Protein AF-0000000077532418 (afdb_homodimer)

InterPro domains:
  IPR006771 Secreted thaumatin-like protein cetA-like [PF04681] (10-153)

Nearest PDB structures (foldseek):
  5fid-assembly1_B  TM=9.705E-01  e=1.467E-22  Pyricularia oryzae
  7u8t-assembly1_A  TM=4.545E-01  e=4.467E-02  Thermochaetoides thermophila
  7u8t-assembly1_B  TM=4.569E-01  e=2.112E-01  Thermochaetoides thermophila
  7cw3-assembly1_B  TM=6.766E-01  e=1.180E+00  Chikungunya virus
  7lih-assembly1_D  TM=6.348E-01  e=3.999E+00  Mayaro virus

Sequence (308 aa):
MKFAIFTTLTALLGSAAAANQAIVINDCSTDIYVQSYPYNGGAPGPLTTVKPGKRFSENLRSTGSTVKIAKTRTLTSPLFFGYSSTSKPDYVYYEFSTEWGNPFAKERNILSPGAGCEKFDCAPNAASCYSTPSMKKVYGCPSPVNVYARVCAKMKFAIFTTLTALLGSAAAANQAIVINDCSTDIYVQSYPYNGGAPGPLTTVKPGKRFSENLRSTGSTVKIAKTRTLTSPLFFGYSSTSKPDYVYYEFSTEWGNPFAKERNILSPGAGCEKFDCAPNAASCYSTPSMKKVYGCPSPVNVYARVCAK

pLDDT: mean 90.76, std 19.51, range [30.81, 99.0]

Solvent-accessible surface area (backbone atoms only — not comparable to full-atom values): 16038 Å² total; per-residue (Å²): 131,87,77,74,74,73,73,72,74,71,69,71,67,67,73,71,74,68,72,31,25,42,33,40,37,29,51,36,93,52,59,32,25,39,35,36,37,33,54,76,68,52,79,56,50,69,82,38,81,28,44,54,76,35,63,47,75,42,72,60,51,84,47,12,30,40,34,36,39,17,75,40,92,80,50,63,46,19,23,34,40,36,38,36,55,42,77,45,59,48,30,37,33,41,32,48,33,44,72,58,24,48,84,56,44,78,29,28,34,33,41,34,58,52,90,44,39,64,63,43,75,27,50,54,65,41,69,83,65,37,16,39,90,69,38,36,48,30,36,31,39,62,57,76,40,41,38,39,36,31,41,40,45,128,132,85,77,75,75,74,74,73,73,73,69,71,68,68,72,71,73,69,73,30,24,42,33,39,35,30,50,36,94,52,59,33,25,38,37,37,39,34,54,76,68,53,79,57,50,70,82,40,82,27,46,52,76,35,63,47,76,43,71,60,51,85,46,12,30,39,34,36,40,16,74,40,90,80,49,63,45,19,23,32,40,36,39,34,56,41,77,43,59,50,30,37,32,41,31,47,33,44,73,58,25,49,84,56,43,78,29,26,33,33,40,34,55,51,87,44,38,64,64,44,77,26,50,55,66,41,68,83,64,36,16,38,91,69,37,35,48,30,35,31,40,62,56,76,41,42,38,38,35,31,41,38,46,130

Foldseek 3Di:
DPPPPPPPPPPPPPVPPDWQKEKEAAQDQAKKWKKKQFPVRDDIDDTDIAGHGGMDMDHQDQRKIWMWIGRDSVSQQTWIKTWHADVVVGKIKMFTASASHYPQQQAFKKKDQDPPWDIQTAHRNRNVSHDYPVRTDMTMDGPRTYIYIYGRDD/DPPPPPPPPPPPPPVPPDWQKEKEAAQDQAKKWKKKQFPVRDDIDDTDIAGHGGMDMDHQDQRKIWMWIGRDSVSQQTWIKTWHADVVVGKIKMFTASQSHYPQQQAFKKKDQDPPWDIQTAHRNRNVSHDYPVRTDMTMDGPRTYIYIYGRDD

Radius of gyration: 24.07 Å; Cα contacts (8 Å, |Δi|>4): 800; chains: 2; bounding box: 88×60×80 Å

Organism: Fusarium solani (NCBI:txid169388)

Secondary structure (DSSP, 8-state):
------------------SSEEEEEE-SSS-EEEEEEETTS------EEE-TT-EEEEEPPTT-EEEEEESSTT--S-EEEEEEEEETTEEEEEEEE-TT--TTTTS-EEEE--TTB--EEE-TT-GGGSB-SSSB-EEEEESS--EEEEES--/------------------SSEEEEEE-SSS-EEEEEEETTS-PPPPPEEE-TT-EEEEEPPTT-EEEEEESSTT--S-EEEEEEEEETTEEEEEEEE-TT--TTTTS-EEEE--TTB--EEE-TT-GGGSB-SSSB-EEEEESS--EEEEES--

Structure (mmCIF, N/CA/C/O backbone):
data_AF-0000000077532418-model_v1
#
loop_
_entity.id
_entity.type
_entity.pdbx_description
1 polymer 'Uncharacterized protein'
#
loop_
_atom_site.group_PDB
_atom_site.id
_atom_site.type_symbol
_atom_site.label_atom_id
_atom_site.label_alt_id
_atom_site.label_comp_id
_atom_site.label_asym_id
_atom_site.label_entity_id
_atom_site.label_seq_id
_atom_site.pdbx_PDB_ins_code
_atom_site.Cartn_x
_atom_site.Cartn_y
_atom_site.Cartn_z
_atom_site.occupancy
_atom_site.B_iso_or_equiv
_atom_site.auth_seq_id
_atom_site.auth_comp_id
_atom_site.auth_asym_id
_atom_site.auth_atom_id
_atom_site.pdbx_PDB_model_num
ATOM 1 N N . MET A 1 1 ? -48.406 29.703 34.969 1 31.84 1 MET A N 1
ATOM 2 C CA . MET A 1 1 ? -47.844 29.672 33.625 1 31.84 1 MET A CA 1
ATOM 3 C C . MET A 1 1 ? -46.688 28.672 33.562 1 31.84 1 MET A C 1
ATOM 5 O O . MET A 1 1 ? -45.781 28.688 34.375 1 31.84 1 MET A O 1
ATOM 9 N N . LYS A 1 2 ? -47.094 27.344 33.25 1 38.78 2 LYS A N 1
ATOM 10 C CA . LYS A 1 2 ? -46.188 26.203 33.094 1 38.78 2 LYS A CA 1
ATOM 11 C C . LYS A 1 2 ? -45.094 26.5 32.062 1 38.78 2 LYS A C 1
ATOM 13 O O . LYS A 1 2 ? -45.375 26.859 30.922 1 38.78 2 LYS A O 1
ATOM 18 N N . PHE A 1 3 ? -43.969 27.078 32.531 1 34.94 3 PHE A N 1
ATOM 19 C CA . PHE A 1 3 ? -42.781 27.359 31.75 1 34.94 3 PHE A CA 1
ATOM 20 C C . PHE A 1 3 ? -42.25 26.094 31.078 1 34.94 3 PHE A C 1
ATOM 22 O O . PHE A 1 3 ? -42 25.094 31.734 1 34.94 3 PHE A O 1
ATOM 29 N N . ALA A 1 4 ? -42.781 25.828 29.906 1 39.56 4 ALA A N 1
ATOM 30 C CA . ALA A 1 4 ? -42.312 24.75 29.047 1 39.56 4 ALA A CA 1
ATOM 31 C C . ALA A 1 4 ? -40.812 24.891 28.734 1 39.56 4 ALA A C 1
ATOM 33 O O . ALA A 1 4 ? -40.375 25.922 28.25 1 39.56 4 ALA A O 1
ATOM 34 N N . ILE A 1 5 ? -40.031 24.406 29.609 1 34.81 5 ILE A N 1
ATOM 35 C CA . ILE A 1 5 ? -38.594 24.297 29.344 1 34.81 5 ILE A CA 1
ATOM 36 C C . ILE A 1 5 ? -38.375 23.516 28.047 1 34.81 5 ILE A C 1
ATOM 38 O O . ILE A 1 5 ? -38.812 22.391 27.906 1 34.81 5 ILE A O 1
ATOM 42 N N . PHE A 1 6 ? -38.5 24.281 26.922 1 37.59 6 PHE A N 1
ATOM 43 C CA . PHE A 1 6 ? -38.062 23.641 25.688 1 37.59 6 PHE A CA 1
ATOM 44 C C . PHE A 1 6 ? -36.625 23.141 25.812 1 37.59 6 PHE A C 1
ATOM 46 O O . PHE A 1 6 ? -35.719 23.922 26.141 1 37.59 6 PHE A O 1
ATOM 53 N N . THR A 1 7 ? -36.469 21.984 26.266 1 35.75 7 THR A N 1
ATOM 54 C CA . THR A 1 7 ? -35.188 21.328 26.203 1 35.75 7 THR A CA 1
ATOM 55 C C . THR A 1 7 ? -34.625 21.297 24.781 1 35.75 7 THR A C 1
ATOM 57 O O . THR A 1 7 ? -35.312 20.797 23.875 1 35.75 7 THR A O 1
ATOM 60 N N . THR A 1 8 ? -34.156 22.453 24.328 1 35.19 8 THR A N 1
ATOM 61 C CA . THR A 1 8 ? -33.438 22.375 23.062 1 35.19 8 THR A CA 1
ATOM 62 C C . THR A 1 8 ? -32.406 21.234 23.078 1 35.19 8 THR A C 1
ATOM 64 O O . THR A 1 8 ? -31.547 21.188 23.953 1 35.19 8 THR A O 1
ATOM 67 N N . LEU A 1 9 ? -32.906 20.047 22.812 1 36.19 9 LEU A N 1
ATOM 68 C CA . LEU A 1 9 ? -31.922 18.984 22.516 1 36.19 9 LEU A CA 1
ATOM 69 C C . LEU A 1 9 ? -30.859 19.5 21.547 1 36.19 9 LEU A C 1
ATOM 71 O O . LEU A 1 9 ? -31.156 19.844 20.406 1 36.19 9 LEU A O 1
ATOM 75 N N . THR A 1 10 ? -29.922 20.234 22.047 1 33.56 10 THR A N 1
ATOM 76 C CA . THR A 1 10 ? -28.766 20.484 21.203 1 33.56 10 THR A CA 1
ATOM 77 C C . THR A 1 10 ? -28.266 19.188 20.578 1 33.56 10 THR A C 1
ATOM 79 O O . THR A 1 10 ? -27.906 18.25 21.281 1 33.56 10 THR A O 1
ATOM 82 N N . ALA A 1 11 ? -28.906 18.75 19.531 1 34.66 11 ALA A N 1
ATOM 83 C CA . ALA A 1 11 ? -28.297 17.672 18.75 1 34.66 11 ALA A CA 1
ATOM 84 C C . ALA A 1 11 ? -26.781 17.906 18.609 1 34.66 11 ALA A C 1
ATOM 86 O O . ALA A 1 11 ? -26.344 18.922 18.078 1 34.66 11 ALA A O 1
ATOM 87 N N . LEU A 1 12 ? -26.094 17.578 19.625 1 31.77 12 LEU A N 1
ATOM 88 C CA . LEU A 1 12 ? -24.672 17.469 19.312 1 31.77 12 LEU A CA 1
ATOM 89 C C . LEU A 1 12 ? -24.469 16.828 17.938 1 31.77 12 LEU A C 1
ATOM 91 O O . LEU A 1 12 ? -24.766 15.648 17.75 1 31.77 12 LEU A O 1
ATOM 95 N N . LEU A 1 13 ? -24.922 17.516 16.891 1 30.81 13 LEU A N 1
ATOM 96 C CA . LEU A 1 13 ? -24.453 17.031 15.602 1 30.81 13 LEU A CA 1
ATOM 97 C C . LEU A 1 13 ? -23.016 16.5 15.711 1 30.81 13 LEU A C 1
ATOM 99 O O . LEU A 1 13 ? -22.109 17.266 16.031 1 30.81 13 LEU A O 1
ATOM 103 N N . GLY A 1 14 ? -22.781 15.461 16.406 1 36.12 14 GLY A N 1
ATOM 104 C CA . GLY A 1 14 ? -21.5 14.82 16.156 1 36.12 14 GLY A CA 1
ATOM 105 C C . GLY A 1 14 ? -20.969 15.086 14.75 1 36.12 14 GLY A C 1
ATOM 106 O O . GLY A 1 14 ? -21.641 14.773 13.766 1 36.12 14 GLY A O 1
ATOM 107 N N . SER A 1 15 ? -20.375 16.203 14.391 1 35.94 15 SER A N 1
ATOM 108 C CA . SER A 1 15 ? -19.75 16.438 13.094 1 35.94 15 SER A CA 1
ATOM 109 C C . SER A 1 15 ? -19.219 15.148 12.484 1 35.94 15 SER A C 1
ATOM 111 O O . SER A 1 15 ? -18.344 14.508 13.055 1 35.94 15 SER A O 1
ATOM 113 N N . ALA A 1 16 ? -20 14.258 12.039 1 40.09 16 ALA A N 1
ATOM 114 C CA . ALA A 1 16 ? -19.578 13.109 11.242 1 40.09 16 ALA A CA 1
ATOM 115 C C . ALA A 1 16 ? -18.297 13.43 10.477 1 40.09 16 ALA A C 1
ATOM 117 O O . ALA A 1 16 ? -18.281 14.289 9.594 1 40.09 16 ALA A O 1
ATOM 118 N N . ALA A 1 17 ? -17.094 13.617 11.172 1 48.47 17 ALA A N 1
ATOM 119 C CA . ALA A 1 17 ? -15.852 13.773 10.422 1 48.47 17 ALA A CA 1
ATOM 120 C C . ALA A 1 17 ? -15.953 13.117 9.047 1 48.47 17 ALA A C 1
ATOM 122 O O . ALA A 1 17 ? -16.391 11.977 8.93 1 48.47 17 ALA A O 1
ATOM 123 N N . ALA A 1 18 ? -16.188 13.922 7.977 1 60.66 18 ALA A N 1
ATOM 124 C CA . ALA A 1 18 ? -16.266 13.492 6.582 1 60.66 18 ALA A CA 1
ATOM 125 C C . ALA A 1 18 ? -15.266 12.375 6.293 1 60.66 18 ALA A C 1
ATOM 127 O O . ALA A 1 18 ? -14.109 12.445 6.707 1 60.66 18 ALA A O 1
ATOM 128 N N . ALA A 1 19 ? -15.828 11.172 6.062 1 77 19 ALA A N 1
ATOM 129 C CA . ALA A 1 19 ? -15 10.055 5.605 1 77 19 ALA A CA 1
ATOM 130 C C . ALA A 1 19 ? -14.164 10.453 4.391 1 77 19 ALA A C 1
ATOM 132 O O . ALA A 1 19 ? -14.422 11.484 3.766 1 77 19 ALA A O 1
ATOM 133 N N . ASN A 1 20 ? -13.031 9.984 4.234 1 94.38 20 ASN A N 1
ATOM 134 C CA . ASN A 1 20 ? -12.109 10.117 3.111 1 94.38 20 ASN A CA 1
ATOM 135 C C . ASN A 1 20 ? -11.344 11.438 3.178 1 94.38 20 ASN A C 1
ATOM 137 O O . ASN A 1 20 ? -11.312 12.195 2.205 1 94.38 20 ASN A O 1
ATOM 141 N N . GLN A 1 21 ? -10.766 11.695 4.371 1 97.88 21 GLN A N 1
ATOM 142 C CA . GLN A 1 21 ? -9.992 12.914 4.578 1 97.88 21 GLN A CA 1
ATOM 143 C C . GLN A 1 21 ? -8.508 12.594 4.77 1 97.88 21 GLN A C 1
ATOM 145 O O . GLN A 1 21 ? -8.156 11.531 5.273 1 97.88 21 GLN A O 1
ATOM 150 N N . ALA A 1 22 ? -7.73 13.562 4.301 1 98.56 22 ALA A N 1
ATOM 151 C CA . ALA A 1 22 ? -6.336 13.68 4.727 1 98.56 22 ALA A CA 1
ATOM 152 C C . ALA A 1 22 ? -6.188 14.711 5.844 1 98.56 22 ALA A C 1
ATOM 154 O O . ALA A 1 22 ? -6.578 15.867 5.684 1 98.56 22 ALA A O 1
ATOM 155 N N . ILE A 1 23 ? -5.594 14.281 6.957 1 98.75 23 ILE A N 1
ATOM 156 C CA . ILE A 1 23 ? -5.555 15.125 8.148 1 98.75 23 ILE A CA 1
ATOM 157 C C . ILE A 1 23 ? -4.121 15.211 8.672 1 98.75 23 ILE A C 1
ATOM 159 O O . ILE A 1 23 ? -3.41 14.203 8.727 1 98.75 23 ILE A O 1
ATOM 163 N N . VAL A 1 24 ? -3.721 16.438 9 1 98.94 24 VAL A N 1
ATOM 164 C CA . VAL A 1 24 ? -2.463 16.672 9.703 1 98.94 24 VAL A CA 1
ATOM 165 C C . VAL A 1 24 ? -2.742 17.234 11.086 1 98.94 24 VAL A C 1
ATOM 167 O O . VAL A 1 24 ? -3.455 18.234 11.219 1 98.94 24 VAL A O 1
ATOM 170 N N . ILE A 1 25 ? -2.203 16.578 12.07 1 98.88 25 ILE A N 1
ATOM 171 C CA . ILE A 1 25 ? -2.344 17.047 13.445 1 98.88 25 ILE A CA 1
ATOM 172 C C . ILE A 1 25 ? -0.995 17.547 13.961 1 98.88 25 ILE A C 1
ATOM 174 O O . ILE A 1 25 ? 0.009 16.844 13.875 1 98.88 25 ILE A O 1
ATOM 178 N N . ASN A 1 26 ? -1.002 18.781 14.516 1 98.94 26 ASN A N 1
ATOM 179 C CA . ASN A 1 26 ? 0.205 19.391 15.078 1 98.94 26 ASN A CA 1
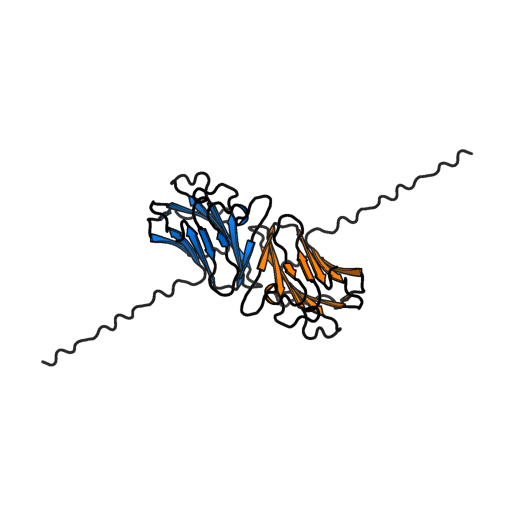ATOM 180 C C . ASN A 1 26 ? 0.297 19.156 16.578 1 98.94 26 ASN A C 1
ATOM 182 O O . ASN A 1 26 ? -0.323 19.875 17.359 1 98.94 26 ASN A O 1
ATOM 186 N N . ASP A 1 27 ? 1.143 18.234 16.953 1 98.88 27 ASP A N 1
ATOM 187 C CA . ASP A 1 27 ? 1.383 18 18.375 1 98.88 27 ASP A CA 1
ATOM 188 C C . ASP A 1 27 ? 2.711 18.625 18.812 1 98.88 27 ASP A C 1
ATOM 190 O O . ASP A 1 27 ? 3.242 18.266 19.875 1 98.88 27 ASP A O 1
ATOM 194 N N . CYS A 1 28 ? 3.316 19.328 17.938 1 98.88 28 CYS A N 1
ATOM 195 C CA . CYS A 1 28 ? 4.508 20.078 18.328 1 98.88 28 CYS A CA 1
ATOM 196 C C . CYS A 1 28 ? 4.145 21.25 19.234 1 98.88 28 CYS A C 1
ATOM 198 O O . CYS A 1 28 ? 2.965 21.531 19.438 1 98.88 28 CYS A O 1
ATOM 200 N N . SER A 1 29 ? 5.227 21.875 19.75 1 98.75 29 SER A N 1
ATOM 201 C CA . SER A 1 29 ? 5.012 23.031 20.625 1 98.75 29 SER A CA 1
ATOM 202 C C . SER A 1 29 ? 5.02 24.328 19.844 1 98.75 29 SER A C 1
ATOM 204 O O . SER A 1 29 ? 4.766 25.391 20.391 1 98.75 29 SER A O 1
ATOM 206 N N . THR A 1 30 ? 5.312 24.312 18.578 1 98.75 30 THR A N 1
ATOM 207 C CA . THR A 1 30 ? 5.332 25.484 17.719 1 98.75 30 THR A CA 1
ATOM 208 C C . THR A 1 30 ? 4.422 25.281 16.516 1 98.75 30 THR A C 1
ATOM 210 O O . THR A 1 30 ? 3.945 24.172 16.266 1 98.75 30 THR A O 1
ATOM 213 N N . ASP A 1 31 ? 4.18 26.359 15.75 1 98.88 31 ASP A N 1
ATOM 214 C CA . ASP A 1 31 ? 3.416 26.281 14.508 1 98.88 31 ASP A CA 1
ATOM 215 C C . ASP A 1 31 ? 4.098 25.344 13.508 1 98.88 31 ASP A C 1
ATOM 217 O O . ASP A 1 31 ? 5.324 25.25 13.477 1 98.88 31 ASP A O 1
ATOM 221 N N . ILE A 1 32 ? 3.32 24.672 12.703 1 98.94 32 ILE A N 1
ATOM 222 C CA . ILE A 1 32 ? 3.807 24.031 11.492 1 98.94 32 ILE A CA 1
ATOM 223 C C . ILE A 1 32 ? 3.025 24.547 10.281 1 98.94 32 ILE A C 1
ATOM 225 O O . ILE A 1 32 ? 2.016 25.234 10.438 1 98.94 32 ILE A O 1
ATOM 229 N N . TYR A 1 33 ? 3.514 24.297 9.172 1 98.94 33 TYR A N 1
ATOM 230 C CA . TYR A 1 33 ? 2.941 24.766 7.91 1 98.94 33 TYR A CA 1
ATOM 231 C C . TYR A 1 33 ? 2.686 23.594 6.961 1 98.94 33 TYR A C 1
ATOM 233 O O . TYR A 1 33 ? 3.537 22.719 6.801 1 98.94 33 TYR A O 1
ATOM 241 N N . VAL A 1 34 ? 1.446 23.578 6.367 1 98.94 34 VAL A N 1
ATOM 242 C CA . VAL A 1 34 ? 0.985 22.453 5.57 1 98.94 34 VAL A CA 1
ATOM 243 C C . VAL A 1 34 ? 0.443 22.953 4.23 1 98.94 34 VAL A C 1
ATOM 245 O O . VAL A 1 34 ? -0.283 23.938 4.184 1 98.94 34 VAL A O 1
ATOM 248 N N . GLN A 1 35 ? 0.808 22.25 3.189 1 98.94 35 GLN A N 1
ATOM 249 C CA . GLN A 1 35 ? 0.236 22.547 1.878 1 98.94 35 GLN A CA 1
ATOM 250 C C . GLN A 1 35 ? 0.174 21.281 1.019 1 98.94 35 GLN A C 1
ATOM 252 O O . GLN A 1 35 ? 1.117 20.484 1.001 1 98.94 35 GLN A O 1
ATOM 257 N N . SER A 1 36 ? -0.98 21.156 0.329 1 98.75 36 SER A N 1
ATOM 258 C CA . SER A 1 36 ? -1.244 19.984 -0.504 1 98.75 36 SER A CA 1
ATOM 259 C C . SER A 1 36 ? -0.978 20.281 -1.976 1 98.75 36 SER A C 1
ATOM 261 O O . SER A 1 36 ? -1.436 21.297 -2.502 1 98.75 36 SER A O 1
ATOM 263 N N . TYR A 1 37 ? -0.226 19.422 -2.613 1 98.5 37 TYR A N 1
ATOM 264 C CA . TYR A 1 37 ? 0.099 19.516 -4.031 1 98.5 37 TYR A CA 1
ATOM 265 C C . TYR A 1 37 ? -0.431 18.312 -4.801 1 98.5 37 TYR A C 1
ATOM 267 O O . TYR A 1 37 ? 0.142 17.219 -4.727 1 98.5 37 TYR A O 1
ATOM 275 N N . PRO A 1 38 ? -1.448 18.484 -5.605 1 98.06 38 PRO A N 1
ATOM 276 C CA . PRO A 1 38 ? -2.014 17.359 -6.348 1 98.06 38 PRO A CA 1
ATOM 277 C C . PRO A 1 38 ? -1.014 16.734 -7.316 1 98.06 38 PRO A C 1
ATOM 279 O O . PRO A 1 38 ? -0.218 17.438 -7.934 1 98.06 38 PRO A O 1
ATOM 282 N N . TYR A 1 39 ? -1.055 15.375 -7.5 1 96.62 39 TYR A N 1
ATOM 283 C CA . TYR A 1 39 ? -0.102 14.648 -8.336 1 96.62 39 TYR A CA 1
ATOM 284 C C . TYR A 1 39 ? -0.274 15.016 -9.805 1 96.62 39 TYR A C 1
ATOM 286 O O . TYR A 1 39 ? 0.662 14.883 -10.594 1 96.62 39 TYR A O 1
ATOM 294 N N . ASN A 1 40 ? -1.434 15.445 -10.117 1 93.88 40 ASN A N 1
ATOM 295 C CA . ASN A 1 40 ? -1.694 15.711 -11.531 1 93.88 40 ASN A CA 1
ATOM 296 C C . ASN A 1 40 ? -1.235 17.109 -11.938 1 93.88 40 ASN A C 1
ATOM 298 O O . ASN A 1 40 ? -1.527 17.562 -13.039 1 93.88 40 ASN A O 1
ATOM 302 N N . GLY A 1 41 ? -0.645 17.812 -11.039 1 94.06 41 GLY A N 1
ATOM 303 C CA . GLY A 1 41 ? -0.157 19.156 -11.336 1 94.06 41 GLY A CA 1
ATOM 304 C C . GLY A 1 41 ? -1.22 20.219 -11.172 1 94.06 41 GLY A C 1
ATOM 305 O O . GLY A 1 41 ? -1.007 21.375 -11.547 1 94.06 41 GLY A O 1
ATOM 306 N N . GLY A 1 42 ? -2.363 19.891 -10.648 1 95.56 42 GLY A N 1
ATOM 307 C CA . GLY A 1 42 ? -3.391 20.891 -10.375 1 95.56 42 GLY A CA 1
ATOM 308 C C . GLY A 1 42 ? -2.961 21.938 -9.359 1 95.56 42 GLY A C 1
ATOM 309 O O . GLY A 1 42 ? -1.853 21.859 -8.828 1 95.56 42 GLY A O 1
ATOM 310 N N . ALA A 1 43 ? -3.854 22.859 -9.094 1 97 43 ALA A N 1
ATOM 311 C CA . ALA A 1 43 ? -3.559 23.938 -8.156 1 97 43 ALA A CA 1
ATOM 312 C C . ALA A 1 43 ? -3.287 23.375 -6.758 1 97 43 ALA A C 1
ATOM 314 O O . ALA A 1 43 ? -4.035 22.531 -6.262 1 97 43 ALA A O 1
ATOM 315 N N . PRO A 1 44 ? -2.205 23.875 -6.184 1 98.06 44 PRO A N 1
ATOM 316 C CA . PRO A 1 44 ? -1.995 23.484 -4.789 1 98.06 44 PRO A CA 1
ATOM 317 C C . PRO A 1 44 ? -3.104 23.984 -3.863 1 98.06 44 PRO A C 1
ATOM 319 O O . PRO A 1 44 ? -3.811 24.938 -4.199 1 98.06 44 PRO A O 1
ATOM 322 N N . GLY A 1 45 ? -3.311 23.25 -2.736 1 98.12 45 GLY A N 1
ATOM 323 C CA . GLY A 1 45 ? -4.164 23.797 -1.688 1 98.12 45 GLY A CA 1
ATOM 324 C C . GLY A 1 45 ? -3.592 25.031 -1.021 1 98.12 45 GLY A C 1
ATOM 325 O O . GLY A 1 45 ? -2.451 25.406 -1.288 1 98.12 45 GLY A O 1
ATOM 326 N N . PRO A 1 46 ? -4.414 25.547 -0.194 1 98.19 46 PRO A N 1
ATOM 327 C CA . PRO A 1 46 ? -3.902 26.734 0.51 1 98.19 46 PRO A CA 1
ATOM 328 C C . PRO A 1 46 ? -2.773 26.391 1.479 1 98.19 46 PRO A C 1
ATOM 330 O O . PRO A 1 46 ? -2.799 25.344 2.123 1 98.19 46 PRO A O 1
ATOM 333 N N . LEU A 1 47 ? -1.736 27.328 1.466 1 98.81 47 LEU A N 1
ATOM 334 C CA . LEU A 1 47 ? -0.775 27.25 2.561 1 98.81 47 LEU A CA 1
ATOM 335 C C . LEU A 1 47 ? -1.452 27.531 3.898 1 98.81 47 LEU A C 1
ATOM 337 O O . LEU A 1 47 ? -2.037 28.609 4.09 1 98.81 47 LEU A O 1
ATOM 341 N N . THR A 1 48 ? -1.361 26.594 4.844 1 98.94 48 THR A N 1
ATOM 342 C CA . THR A 1 48 ? -2.111 26.688 6.09 1 98.94 48 THR A CA 1
ATOM 343 C C . THR A 1 48 ? -1.169 26.656 7.293 1 98.94 48 THR A C 1
ATOM 345 O O . THR A 1 48 ? -0.322 25.766 7.402 1 98.94 48 THR A O 1
ATOM 348 N N . THR A 1 49 ? -1.222 27.641 8.094 1 98.94 49 THR A N 1
ATOM 349 C CA . THR A 1 49 ? -0.587 27.578 9.406 1 98.94 49 THR A CA 1
ATOM 350 C C . THR A 1 49 ? -1.4 26.703 10.359 1 98.94 49 THR A C 1
ATOM 352 O O . THR A 1 49 ? -2.598 26.922 10.547 1 98.94 49 THR A O 1
ATOM 355 N N . VAL A 1 50 ? -0.773 25.672 10.906 1 98.94 50 VAL A N 1
ATOM 356 C CA . VAL A 1 50 ? -1.424 24.797 11.875 1 98.94 50 VAL A CA 1
ATOM 357 C C . VAL A 1 50 ? -0.811 25.016 13.258 1 98.94 50 VAL A C 1
ATOM 359 O O . VAL A 1 50 ? 0.325 24.609 13.508 1 98.94 50 VAL A O 1
ATOM 362 N N . LYS A 1 51 ? -1.619 25.594 14.156 1 98.94 51 LYS A N 1
ATOM 363 C CA . LYS A 1 51 ? -1.125 25.891 15.492 1 98.94 51 LYS A CA 1
ATOM 364 C C . LYS A 1 51 ? -1.033 24.625 16.344 1 98.94 51 LYS A C 1
ATOM 366 O O . LYS A 1 51 ? -1.655 23.609 16.016 1 98.94 51 LYS A O 1
ATOM 371 N N . PRO A 1 52 ? -0.18 24.703 17.406 1 98.88 52 PRO A N 1
ATOM 372 C CA . PRO A 1 52 ? -0.119 23.531 18.297 1 98.88 52 PRO A CA 1
ATOM 373 C C . PRO A 1 52 ? -1.501 23.031 18.719 1 98.88 52 PRO A C 1
ATOM 375 O O . PRO A 1 52 ? -2.359 23.844 19.094 1 98.88 52 PRO A O 1
ATOM 378 N N . GLY A 1 53 ? -1.729 21.703 18.594 1 98.62 53 GLY A N 1
ATOM 379 C CA . GLY A 1 53 ? -2.98 21.109 19.031 1 98.62 53 GLY A CA 1
ATOM 380 C C . GLY A 1 53 ? -4.082 21.203 17.984 1 98.62 53 GLY A C 1
ATOM 381 O O . GLY A 1 53 ? -5.16 20.641 18.172 1 98.62 53 GLY A O 1
ATOM 382 N N . LYS A 1 54 ? -3.85 21.891 16.891 1 98.88 54 LYS A N 1
ATOM 383 C CA . LYS A 1 54 ? -4.848 22.062 15.844 1 98.88 54 LYS A CA 1
ATOM 384 C C . LYS A 1 54 ? -4.586 21.109 14.672 1 98.88 54 LYS A C 1
ATOM 386 O O . LYS A 1 54 ? -3.705 20.25 14.75 1 98.88 54 LYS A O 1
ATOM 391 N N . ARG A 1 55 ? -5.453 21.1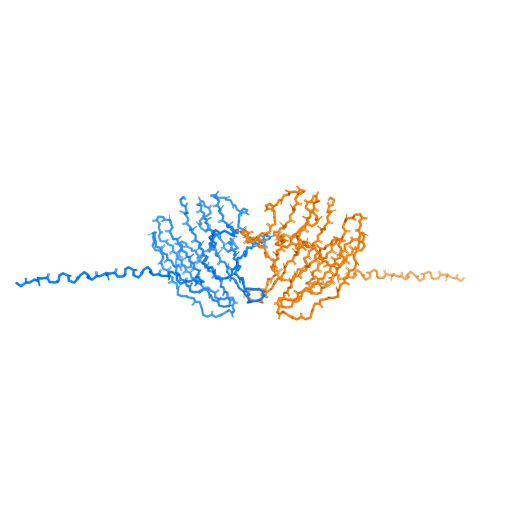88 13.664 1 98.62 55 ARG A N 1
ATOM 392 C CA . ARG A 1 55 ? -5.301 20.25 12.555 1 98.62 55 ARG A CA 1
ATOM 393 C C . ARG A 1 55 ? -5.566 20.938 11.219 1 98.62 55 ARG A C 1
ATOM 395 O O . ARG A 1 55 ? -6.246 21.953 11.164 1 98.62 55 ARG A O 1
ATOM 402 N N . PHE A 1 56 ? -4.957 20.531 10.258 1 98.75 56 PHE A N 1
ATOM 403 C CA . PHE A 1 56 ? -5.285 20.719 8.852 1 98.75 56 PHE A CA 1
ATOM 404 C C . PHE A 1 56 ? -6.121 19.562 8.328 1 98.75 56 PHE A C 1
ATOM 406 O O . PHE A 1 56 ? -5.871 18.406 8.672 1 98.75 56 PHE A O 1
ATOM 413 N N . SER A 1 57 ? -7.168 19.812 7.453 1 98.38 57 SER A N 1
ATOM 414 C CA . SER A 1 57 ? -7.906 18.734 6.793 1 98.38 57 SER A CA 1
ATOM 415 C C . SER A 1 57 ? -8.258 19.109 5.355 1 98.38 57 SER A C 1
ATOM 417 O O . SER A 1 57 ? -8.492 20.281 5.055 1 98.38 57 SER A O 1
ATOM 419 N N . GLU A 1 58 ? -8.25 18.172 4.539 1 98.19 58 GLU A N 1
ATOM 420 C CA . GLU A 1 58 ? -8.82 18.266 3.197 1 98.19 58 GLU A CA 1
ATOM 421 C C . GLU A 1 58 ? -9.5 16.969 2.785 1 98.19 58 GLU A C 1
ATOM 423 O O . GLU A 1 58 ? -9.141 15.891 3.273 1 98.19 58 GLU A O 1
ATOM 428 N N . ASN A 1 59 ? -10.461 17.078 1.89 1 97.25 59 ASN A N 1
ATOM 429 C CA . ASN A 1 59 ? -10.969 15.859 1.272 1 97.25 59 ASN A CA 1
ATOM 430 C C . ASN A 1 59 ? -9.898 15.156 0.443 1 97.25 59 ASN A C 1
ATOM 432 O O . ASN A 1 59 ? -9.125 15.812 -0.259 1 97.25 59 ASN A O 1
ATOM 436 N N . LEU A 1 60 ? -9.867 13.797 0.572 1 97.25 60 LEU A N 1
ATOM 437 C CA . LEU A 1 60 ? -8.977 13.078 -0.334 1 97.25 60 LEU A CA 1
ATOM 438 C C . LEU A 1 60 ? -9.297 13.414 -1.787 1 97.25 60 LEU A C 1
ATOM 440 O O . LEU A 1 60 ? -10.422 13.219 -2.244 1 97.25 60 LEU A O 1
ATOM 444 N N . ARG A 1 61 ? -8.305 13.906 -2.447 1 95.81 61 ARG A N 1
ATOM 445 C CA . ARG A 1 61 ? -8.453 14.227 -3.865 1 95.81 61 ARG A CA 1
ATOM 446 C C . ARG A 1 61 ? -8.398 12.961 -4.719 1 95.81 61 ARG A C 1
ATOM 448 O O . ARG A 1 61 ? -7.586 12.07 -4.465 1 95.81 61 ARG A O 1
ATOM 455 N N . SER A 1 62 ? -9.188 12.969 -5.77 1 93.12 62 SER A N 1
ATOM 456 C CA . SER A 1 62 ? -9.188 11.805 -6.648 1 93.12 62 SER A CA 1
ATOM 457 C C . SER A 1 62 ? -7.855 11.664 -7.375 1 93.12 62 SER A C 1
ATOM 459 O O . SER A 1 6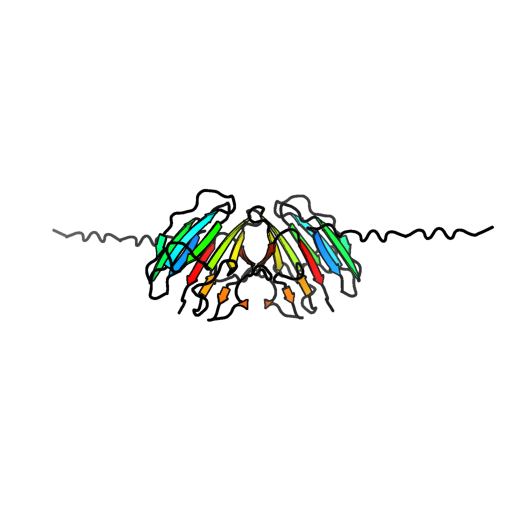2 ? -7.465 10.555 -7.754 1 93.12 62 SER A O 1
ATOM 461 N N . THR A 1 63 ? -7.156 12.773 -7.535 1 94.81 63 THR A N 1
ATOM 462 C CA . THR A 1 63 ? -5.871 12.781 -8.227 1 94.81 63 THR A CA 1
ATOM 463 C C . THR A 1 63 ? -4.75 12.336 -7.293 1 94.81 63 THR A C 1
ATOM 465 O O . THR A 1 63 ? -3.609 12.164 -7.723 1 94.81 63 THR A O 1
ATOM 468 N N . GLY A 1 64 ? -5.074 12.148 -6.02 1 97.31 64 GLY A N 1
ATOM 469 C CA . GLY A 1 64 ? -4.02 12.031 -5.031 1 97.31 64 GLY A CA 1
ATOM 470 C C . GLY A 1 64 ? -3.27 13.328 -4.797 1 97.31 64 GLY A C 1
ATOM 471 O O . GLY A 1 64 ? -3.531 14.328 -5.469 1 97.31 64 GLY A O 1
ATOM 472 N N . SER A 1 65 ? -2.426 13.328 -3.822 1 98.44 65 SER A N 1
ATOM 473 C CA . SER A 1 65 ? -1.693 14.547 -3.506 1 98.44 65 SER A CA 1
ATOM 474 C C . SER A 1 65 ? -0.465 14.25 -2.652 1 98.44 65 SER A C 1
ATOM 476 O O . SER A 1 65 ? -0.356 13.172 -2.064 1 98.44 65 SER A O 1
ATOM 478 N N . THR A 1 66 ? 0.445 15.156 -2.734 1 98.44 66 THR A N 1
ATOM 479 C CA . THR A 1 66 ? 1.548 15.266 -1.788 1 98.44 66 THR A CA 1
ATOM 480 C C . THR A 1 66 ? 1.275 16.375 -0.773 1 98.44 66 THR A C 1
ATOM 482 O O . THR A 1 66 ? 1.147 17.547 -1.142 1 98.44 66 THR A O 1
ATOM 485 N N . VAL A 1 67 ? 1.186 15.984 0.459 1 98.94 67 VAL A N 1
ATOM 486 C CA . VAL A 1 67 ? 0.965 16.953 1.521 1 98.94 67 VAL A CA 1
ATOM 487 C C . VAL A 1 67 ? 2.283 17.266 2.23 1 98.94 67 VAL A C 1
ATOM 489 O O . VAL A 1 67 ? 2.803 16.422 2.971 1 98.94 67 VAL A O 1
ATOM 492 N N . LYS A 1 68 ? 2.768 18.469 2.066 1 98.94 68 LYS A N 1
ATOM 493 C CA . LYS A 1 68 ? 4.031 18.875 2.676 1 98.94 68 LYS A CA 1
ATOM 494 C C . LYS A 1 68 ? 3.805 19.469 4.062 1 98.94 68 LYS A C 1
ATOM 496 O O . LYS A 1 68 ? 2.842 20.203 4.281 1 98.94 68 LYS A O 1
ATOM 501 N N . ILE A 1 69 ? 4.676 19.141 4.961 1 99 69 ILE A N 1
ATOM 502 C CA . ILE A 1 69 ? 4.641 19.578 6.355 1 99 69 ILE A CA 1
ATOM 503 C C . ILE A 1 69 ? 6.008 20.125 6.758 1 99 69 ILE A C 1
ATOM 505 O O . ILE A 1 69 ? 7.016 19.406 6.676 1 99 69 ILE A O 1
ATOM 509 N N . ALA A 1 70 ? 6.012 21.328 7.168 1 98.94 70 ALA A N 1
ATOM 510 C CA . ALA A 1 70 ? 7.297 21.969 7.461 1 98.94 70 ALA A CA 1
ATOM 511 C C . ALA A 1 70 ? 7.199 22.859 8.703 1 98.94 70 ALA A C 1
ATOM 513 O O . ALA A 1 70 ? 6.105 23.109 9.211 1 98.94 70 ALA A O 1
ATOM 514 N N . LYS A 1 71 ? 8.359 23.312 9.18 1 98.75 71 LYS A N 1
ATOM 515 C CA . LYS A 1 71 ? 8.406 24.203 10.336 1 98.75 71 LYS A CA 1
ATOM 516 C C . LYS A 1 71 ? 8.445 25.656 9.891 1 98.75 71 LYS A C 1
ATOM 518 O O . LYS A 1 71 ? 8.281 26.578 10.711 1 98.75 71 LYS A O 1
ATOM 523 N N . THR A 1 72 ? 8.617 25.875 8.547 1 98.56 72 THR A N 1
ATOM 524 C CA . THR A 1 72 ? 8.656 27.234 8.023 1 98.56 72 THR A CA 1
ATOM 525 C C . THR A 1 72 ? 7.617 27.422 6.926 1 98.56 72 THR A C 1
ATOM 527 O O . THR A 1 72 ? 7.219 26.469 6.27 1 98.56 72 THR A O 1
ATOM 530 N N . ARG A 1 73 ? 7.246 28.656 6.648 1 98.56 73 ARG A N 1
ATOM 531 C CA . ARG A 1 73 ? 6.215 28.984 5.676 1 98.56 73 ARG A CA 1
ATOM 532 C C . ARG A 1 73 ? 6.691 28.703 4.254 1 98.56 73 ARG A C 1
ATOM 534 O O . ARG A 1 73 ? 5.879 28.531 3.342 1 98.56 73 ARG A O 1
ATOM 541 N N . THR A 1 74 ? 8.008 28.625 4.043 1 98.62 74 THR A N 1
ATOM 542 C CA . THR A 1 74 ? 8.555 28.391 2.713 1 98.62 74 THR A CA 1
ATOM 543 C C . THR A 1 74 ? 8.578 26.906 2.393 1 98.62 74 THR A C 1
ATOM 545 O O . THR A 1 74 ? 8.945 26.5 1.287 1 98.62 74 THR A O 1
ATOM 548 N N . LEU A 1 75 ? 8.195 26.078 3.27 1 98.56 75 LEU A N 1
ATOM 549 C CA . LEU A 1 75 ? 8.148 24.625 3.127 1 98.56 75 LEU A CA 1
ATOM 550 C C . LEU A 1 75 ? 9.508 24.078 2.721 1 98.56 75 LEU A C 1
ATOM 552 O O . LEU A 1 75 ? 9.602 23.219 1.841 1 98.56 75 LEU A O 1
ATOM 556 N N . THR A 1 76 ? 10.531 24.688 3.451 1 97 76 THR A N 1
ATOM 557 C CA . THR A 1 76 ? 11.898 24.219 3.189 1 97 76 THR A CA 1
ATOM 558 C C . THR A 1 76 ? 12.141 22.859 3.83 1 97 76 THR A C 1
ATOM 560 O O . THR A 1 76 ? 11.836 22.656 5.008 1 97 76 THR A O 1
ATOM 563 N N . SER A 1 77 ? 12.734 21.906 3.133 1 98.06 77 SER A N 1
ATOM 564 C CA . SER A 1 77 ? 13.102 20.562 3.553 1 98.06 77 SER A CA 1
ATOM 565 C C . SER A 1 77 ? 11.945 19.859 4.266 1 98.06 77 SER A C 1
ATOM 567 O O . SER A 1 77 ? 12.109 19.344 5.367 1 98.06 77 SER A O 1
ATOM 569 N N . PRO A 1 78 ? 10.797 19.859 3.646 1 98.88 78 PRO A N 1
ATOM 570 C CA . PRO A 1 78 ? 9.609 19.328 4.324 1 98.88 78 PRO A CA 1
ATOM 571 C C . PRO A 1 78 ? 9.617 17.812 4.441 1 98.88 78 PRO A C 1
ATOM 573 O O . PRO A 1 78 ? 10.18 17.125 3.584 1 98.88 78 PRO A O 1
ATOM 576 N N . LEU A 1 79 ? 8.992 17.312 5.539 1 98.94 79 LEU A N 1
ATOM 577 C CA . LEU A 1 79 ? 8.359 15.992 5.531 1 98.94 79 LEU A CA 1
ATOM 578 C C . LEU A 1 79 ? 7.109 15.992 4.66 1 98.94 79 LEU A C 1
ATOM 580 O O . LEU A 1 79 ? 6.457 17.031 4.508 1 98.94 79 LEU A O 1
ATOM 584 N N . PHE A 1 80 ? 6.809 14.836 4.023 1 98.31 80 PHE A N 1
ATOM 585 C CA . PHE A 1 80 ? 5.496 14.828 3.387 1 98.31 80 PHE A CA 1
ATOM 586 C C . PHE A 1 80 ? 4.824 13.477 3.549 1 98.31 80 PHE A C 1
ATOM 588 O O . PHE A 1 80 ? 5.496 12.461 3.758 1 98.31 80 PHE A O 1
ATOM 595 N N . PHE A 1 81 ? 3.48 13.5 3.574 1 97.75 81 PHE A N 1
ATOM 596 C CA . PHE A 1 81 ? 2.811 12.25 3.26 1 97.75 81 PHE A CA 1
ATOM 597 C C . PHE A 1 81 ? 2.037 12.359 1.951 1 97.75 81 PHE A C 1
ATOM 599 O O . PHE A 1 81 ? 1.48 13.414 1.641 1 97.75 81 PHE A O 1
ATOM 606 N N . GLY A 1 82 ? 2.184 11.359 1.163 1 98.25 82 GLY A N 1
ATOM 607 C CA . GLY A 1 82 ? 1.461 11.195 -0.088 1 98.25 82 GLY A CA 1
ATOM 608 C C . GLY A 1 82 ? 0.308 10.219 0.012 1 98.25 82 GLY A C 1
ATOM 609 O O . GLY A 1 82 ? 0.37 9.25 0.779 1 98.25 82 GLY A O 1
ATOM 610 N N . TYR A 1 83 ? -0.756 10.523 -0.749 1 98.56 83 TYR A N 1
ATOM 611 C CA . TYR A 1 83 ? -1.827 9.531 -0.848 1 98.56 83 TYR A CA 1
ATOM 612 C C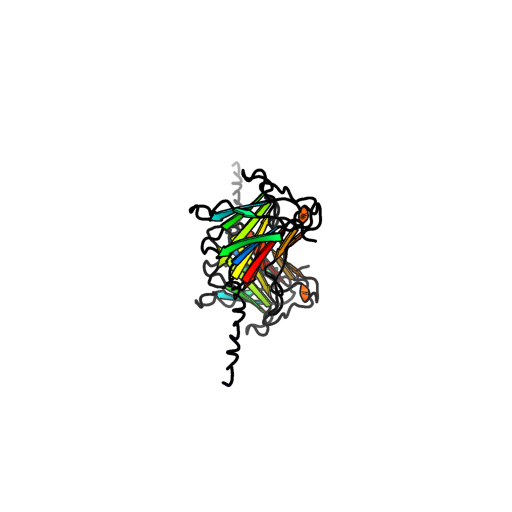 . TYR A 1 83 ? -2.352 9.438 -2.275 1 98.56 83 TYR A C 1
ATOM 614 O O . TYR A 1 83 ? -2.287 10.414 -3.033 1 98.56 83 TYR A O 1
ATOM 622 N N . SER A 1 84 ? -2.857 8.344 -2.654 1 97.81 84 SER A N 1
ATOM 623 C CA . SER A 1 84 ? -3.541 8.039 -3.908 1 97.81 84 SER A CA 1
ATOM 624 C C . SER A 1 84 ? -4.66 7.023 -3.693 1 97.81 84 SER A C 1
ATOM 626 O O . SER A 1 84 ? -4.832 6.504 -2.588 1 97.81 84 SER A O 1
ATOM 628 N N . SER A 1 85 ? -5.484 6.789 -4.758 1 96.44 85 SER A N 1
ATOM 629 C CA . SER A 1 85 ? -6.605 5.871 -4.594 1 96.44 85 SER A CA 1
ATOM 630 C C . SER A 1 85 ? -6.891 5.109 -5.883 1 96.44 85 SER A C 1
ATOM 632 O O . SER A 1 85 ? -6.531 5.562 -6.973 1 96.44 85 SER A O 1
ATOM 634 N N . THR A 1 86 ? -7.457 3.961 -5.727 1 95.19 86 THR A N 1
ATOM 635 C CA . THR A 1 86 ? -8.094 3.213 -6.805 1 95.19 86 THR A CA 1
ATOM 636 C C . THR A 1 86 ? -9.586 3.041 -6.539 1 95.19 86 THR A C 1
ATOM 638 O O . THR A 1 86 ? -10.039 3.164 -5.395 1 95.19 86 THR A O 1
ATOM 641 N N . SER A 1 87 ? -10.344 2.734 -7.652 1 92.75 87 SER A N 1
ATOM 642 C CA . SER A 1 87 ? -11.773 2.486 -7.496 1 92.75 87 SER A CA 1
ATOM 643 C C . SER A 1 87 ? -12.086 0.998 -7.582 1 92.75 87 SER A C 1
ATOM 645 O O . SER A 1 87 ? -13.125 0.548 -7.09 1 92.75 87 SER A O 1
ATOM 647 N N . LYS A 1 88 ? -11.273 0.228 -8.219 1 89.31 88 LYS A N 1
ATOM 648 C CA . LYS A 1 88 ? -11.398 -1.223 -8.328 1 89.31 88 LYS A CA 1
ATOM 649 C C . LYS A 1 88 ? -10.031 -1.899 -8.242 1 89.31 88 LYS A C 1
ATOM 651 O O . LYS A 1 88 ? -9.336 -2.021 -9.25 1 89.31 88 LYS A O 1
ATOM 656 N N . PRO A 1 89 ? -9.797 -2.262 -7.07 1 92.69 89 PRO A N 1
ATOM 657 C CA . PRO A 1 89 ? -10.531 -2.23 -5.805 1 92.69 89 PRO A CA 1
ATOM 658 C C . PRO A 1 89 ? -10.617 -0.828 -5.207 1 92.69 89 PRO A C 1
ATOM 660 O O . PRO A 1 89 ? -9.914 0.082 -5.656 1 92.69 89 PRO A O 1
ATOM 663 N N . ASP A 1 90 ? -11.578 -0.667 -4.309 1 95.44 90 ASP A N 1
ATOM 664 C CA . ASP A 1 90 ? -11.758 0.626 -3.656 1 95.44 90 ASP A CA 1
ATOM 665 C C . ASP A 1 90 ? -10.789 0.793 -2.488 1 95.44 90 ASP A C 1
ATOM 667 O O . ASP A 1 90 ? -11.086 0.383 -1.365 1 95.44 90 ASP A O 1
ATOM 671 N N . TYR A 1 91 ? -9.578 1.425 -2.754 1 96.81 91 TYR A N 1
ATOM 672 C CA . TYR A 1 91 ? -8.516 1.525 -1.76 1 96.81 91 TYR A CA 1
ATOM 673 C C . TYR A 1 91 ? -7.906 2.922 -1.752 1 96.81 91 TYR A C 1
ATOM 675 O O . TYR A 1 91 ? -7.93 3.621 -2.768 1 96.81 91 TYR A O 1
ATOM 683 N N . VAL A 1 92 ? -7.418 3.328 -0.582 1 98.06 92 VAL A N 1
ATOM 684 C CA . VAL A 1 92 ? -6.523 4.469 -0.413 1 98.06 92 VAL A CA 1
ATOM 685 C C . VAL A 1 92 ? -5.125 3.977 -0.049 1 98.06 92 VAL A C 1
ATOM 687 O O . VAL A 1 92 ? -4.973 3.068 0.77 1 98.06 92 VAL A O 1
ATOM 690 N N . TYR A 1 93 ? -4.117 4.574 -0.63 1 98.56 93 TYR A N 1
ATOM 691 C CA . TYR A 1 93 ? -2.713 4.254 -0.388 1 98.56 93 TYR A CA 1
ATOM 692 C C . TYR A 1 93 ? -1.969 5.461 0.176 1 98.56 93 TYR A C 1
ATOM 694 O O . TYR A 1 93 ? -2.24 6.598 -0.207 1 98.56 93 TYR A O 1
ATOM 702 N N . TYR A 1 94 ? -1.014 5.219 1.052 1 98.81 94 TYR A N 1
ATOM 703 C CA . TYR A 1 94 ? -0.374 6.332 1.744 1 98.81 94 TYR A CA 1
ATOM 704 C C . TYR A 1 94 ? 1.097 6.035 2.012 1 98.81 94 TYR A C 1
ATOM 706 O O . TYR A 1 94 ? 1.478 4.875 2.205 1 98.81 94 TYR A O 1
ATOM 714 N N . GLU A 1 95 ? 1.824 7.117 2.014 1 98.81 95 GLU A N 1
ATOM 715 C CA . GLU A 1 95 ? 3.275 7.105 2.168 1 98.81 95 GLU A CA 1
ATOM 716 C C . GLU A 1 95 ? 3.742 8.234 3.084 1 98.81 95 GLU A C 1
ATOM 718 O O . GLU A 1 95 ? 3.238 9.352 3.004 1 98.81 95 GLU A O 1
ATOM 723 N N . PHE A 1 96 ? 4.66 7.926 4.02 1 98.94 96 PHE A N 1
ATOM 724 C CA . PHE A 1 96 ? 5.355 8.914 4.84 1 98.94 96 PHE A CA 1
ATOM 725 C C . PHE A 1 96 ? 6.812 9.039 4.418 1 98.94 96 PHE A C 1
ATOM 727 O O . PHE A 1 96 ? 7.582 8.086 4.539 1 98.94 96 PHE A O 1
ATOM 734 N N . SER A 1 97 ? 7.281 10.227 3.906 1 98.88 97 SER A N 1
ATOM 735 C CA . SER A 1 97 ? 8.516 10.234 3.123 1 98.88 97 SER A CA 1
ATOM 736 C C . SER A 1 97 ? 9.422 11.383 3.535 1 98.88 97 SER A C 1
ATOM 738 O O . SER A 1 97 ? 8.953 12.492 3.791 1 98.88 97 SER A O 1
ATOM 740 N N . THR A 1 98 ? 10.672 11.117 3.514 1 98.81 98 THR A N 1
ATOM 741 C CA . THR A 1 98 ? 11.68 12.117 3.832 1 98.81 98 THR A CA 1
ATOM 742 C C . THR A 1 98 ? 12.438 12.547 2.576 1 98.81 98 THR A C 1
ATOM 744 O O . THR A 1 98 ? 13.555 13.062 2.664 1 98.81 98 THR A O 1
ATOM 747 N N . GLU A 1 99 ? 11.867 12.289 1.422 1 98.12 99 GLU A N 1
ATOM 748 C CA . GLU A 1 99 ? 12.523 12.562 0.147 1 98.12 99 GLU A CA 1
ATOM 749 C C . GLU A 1 99 ? 13.008 14.008 0.076 1 98.12 99 GLU A C 1
ATOM 751 O O . GLU A 1 99 ? 14.094 14.281 -0.449 1 98.12 99 GLU A O 1
ATOM 756 N N . TRP A 1 100 ? 12.297 14.906 0.628 1 98.56 100 TRP A N 1
ATOM 757 C CA . TRP A 1 100 ? 12.672 16.312 0.515 1 98.56 100 TRP A CA 1
ATOM 758 C C . TRP A 1 100 ? 13.109 16.875 1.865 1 98.56 100 TRP A C 1
ATOM 760 O O . TRP A 1 100 ? 13.32 18.078 2.004 1 98.56 100 TRP A O 1
ATOM 770 N N . GLY A 1 101 ? 13.125 16.078 2.885 1 98.69 101 GLY A N 1
ATOM 771 C CA . GLY A 1 101 ? 13.547 16.5 4.211 1 98.69 101 GLY A CA 1
ATOM 772 C C . GLY A 1 101 ? 12.633 16.016 5.312 1 98.69 101 GLY A C 1
ATOM 773 O O . GLY A 1 101 ? 11.672 15.273 5.051 1 98.69 101 GLY A O 1
ATOM 774 N N . ASN A 1 102 ? 12.961 16.281 6.52 1 98.88 102 ASN A N 1
ATOM 775 C CA . ASN A 1 102 ? 12.195 15.953 7.715 1 98.88 102 ASN A CA 1
ATOM 776 C C . ASN A 1 102 ? 12.602 16.812 8.898 1 98.88 102 ASN A C 1
ATOM 778 O O . ASN A 1 102 ? 13.453 16.422 9.703 1 98.88 102 ASN A O 1
ATOM 782 N N . PRO A 1 103 ? 11.969 17.984 9.07 1 98.81 103 PRO A N 1
ATOM 783 C CA . PRO A 1 103 ? 12.32 18.828 10.219 1 98.81 103 PRO A CA 1
ATOM 784 C C . PRO A 1 103 ? 11.836 18.266 11.547 1 98.81 103 PRO A C 1
ATOM 786 O O . PRO A 1 103 ? 12.141 18.812 12.609 1 98.81 103 PRO A O 1
ATOM 789 N N . PHE A 1 104 ? 11.141 17.062 11.5 1 98.88 104 PHE A N 1
ATOM 790 C CA . PHE A 1 104 ? 10.57 16.438 12.695 1 98.88 104 PHE A CA 1
ATOM 791 C C . PHE A 1 104 ? 11.289 15.141 13.031 1 98.88 104 PHE A C 1
ATOM 793 O O . PHE A 1 104 ? 10.75 14.297 13.75 1 98.88 104 PHE A O 1
ATOM 800 N N . ALA A 1 105 ? 12.477 14.945 12.531 1 98.75 105 ALA A N 1
ATOM 801 C CA . ALA A 1 105 ? 13.188 13.672 12.617 1 98.75 105 ALA A CA 1
ATOM 802 C C . ALA A 1 105 ? 13.453 13.289 14.07 1 98.75 105 ALA A C 1
ATOM 804 O O . ALA A 1 105 ? 13.516 12.102 14.406 1 98.75 105 ALA A O 1
ATOM 805 N N . LYS A 1 106 ? 13.594 14.234 14.922 1 98.62 106 LYS A N 1
ATOM 806 C CA . LYS A 1 106 ? 13.93 13.961 16.312 1 98.62 106 LYS A CA 1
ATOM 807 C C . LYS A 1 106 ? 12.672 13.703 17.141 1 98.62 106 LYS A C 1
ATOM 809 O O . LYS A 1 106 ? 12.758 13.477 18.359 1 98.62 106 LYS A O 1
ATOM 814 N N . GLU A 1 107 ? 11.516 13.797 16.531 1 98.88 107 GLU A N 1
ATOM 815 C CA . GLU A 1 107 ? 10.227 13.586 17.188 1 98.88 107 GLU A CA 1
ATOM 816 C C . GLU A 1 107 ? 9.625 12.242 16.781 1 98.88 107 GLU A C 1
ATOM 818 O O . GLU A 1 107 ? 10.117 11.578 15.867 1 98.88 107 GLU A O 1
ATOM 823 N N . ARG A 1 108 ? 8.586 11.797 17.531 1 98.94 108 ARG A N 1
ATOM 824 C CA . ARG A 1 108 ? 7.746 10.695 17.078 1 98.94 108 ARG A CA 1
ATOM 825 C C . ARG A 1 108 ? 6.68 11.172 16.109 1 98.94 108 ARG A C 1
ATOM 827 O O . ARG A 1 108 ? 5.949 12.125 16.406 1 98.94 108 ARG A O 1
ATOM 834 N N . ASN A 1 109 ? 6.57 10.641 14.984 1 98.94 109 ASN A N 1
ATOM 835 C CA . ASN A 1 109 ? 5.594 10.977 13.953 1 98.94 109 ASN A CA 1
ATOM 836 C C . ASN A 1 109 ? 4.805 9.742 13.508 1 98.94 109 ASN A C 1
ATOM 838 O O . ASN A 1 109 ? 5.363 8.656 13.391 1 98.94 109 ASN A O 1
ATOM 842 N N . ILE A 1 110 ? 3.504 9.914 13.305 1 98.94 110 ILE A N 1
ATOM 843 C CA . ILE A 1 110 ? 2.627 8.797 12.969 1 98.94 110 ILE A CA 1
ATOM 844 C C . ILE A 1 110 ? 1.844 9.117 11.703 1 98.94 110 ILE A C 1
ATOM 846 O O . ILE A 1 110 ? 1.357 10.234 11.531 1 98.94 110 ILE A O 1
ATOM 850 N N . LEU A 1 111 ? 1.745 8.234 10.75 1 98.94 111 LEU A N 1
ATOM 851 C CA . LEU A 1 111 ? 0.793 8.234 9.648 1 98.94 111 LEU A CA 1
ATOM 852 C C . LEU A 1 111 ? -0.086 6.988 9.688 1 98.94 111 LEU A C 1
ATOM 854 O O . LEU A 1 111 ? 0.414 5.867 9.57 1 98.94 111 LEU A O 1
ATOM 858 N N . SER A 1 112 ? -1.454 7.199 9.828 1 98.56 112 SER A N 1
ATOM 859 C CA . SER A 1 112 ? -2.314 6.055 10.109 1 98.56 112 SER A CA 1
ATOM 860 C C . SER A 1 112 ? -3.711 6.254 9.531 1 98.56 112 SER A C 1
ATOM 862 O O . SER A 1 112 ? -4.27 7.348 9.609 1 98.56 112 SER A O 1
ATOM 864 N N . PRO A 1 113 ? -4.242 5.191 8.961 1 98.06 113 PRO A N 1
ATOM 865 C CA . PRO A 1 113 ? -5.656 5.238 8.586 1 98.06 113 PRO A CA 1
ATOM 866 C C . PRO A 1 113 ? -6.578 4.762 9.711 1 98.06 113 PRO A C 1
ATOM 868 O O . PRO A 1 113 ? -7.797 4.688 9.523 1 98.06 113 PRO A O 1
ATOM 871 N N . GLY A 1 114 ? -6.117 4.426 10.852 1 95.69 114 GLY A N 1
ATOM 872 C CA . GLY A 1 114 ? -6.91 3.844 11.922 1 95.69 114 GLY A CA 1
ATOM 873 C C . GLY A 1 114 ? -6.766 2.338 12.023 1 95.69 114 GLY A C 1
ATOM 874 O O . GLY A 1 114 ? -5.844 1.757 11.453 1 95.69 114 GLY A O 1
ATOM 875 N N . ALA A 1 115 ? -7.641 1.704 12.844 1 95.62 115 ALA A N 1
ATOM 876 C CA . ALA A 1 115 ? -7.551 0.272 13.117 1 95.62 115 ALA A CA 1
ATOM 877 C C . ALA A 1 115 ? -7.824 -0.543 11.852 1 95.62 115 ALA A C 1
ATOM 879 O O . ALA A 1 115 ? -8.625 -0.141 11.008 1 95.62 115 ALA A O 1
ATOM 880 N N . GLY A 1 116 ? -7.141 -1.656 11.758 1 97.44 116 GLY A N 1
ATOM 881 C CA . GLY A 1 116 ? -7.43 -2.613 10.703 1 97.44 116 GLY A CA 1
ATOM 882 C C . GLY A 1 116 ? -6.484 -2.504 9.516 1 97.44 116 GLY A C 1
ATOM 883 O O . GLY A 1 116 ? -6.535 -3.324 8.602 1 97.44 116 GLY A O 1
ATOM 884 N N . CYS A 1 117 ? -5.562 -1.489 9.625 1 98.5 117 CYS A N 1
ATOM 885 C CA . CYS A 1 117 ? -4.598 -1.319 8.539 1 98.5 117 CYS A CA 1
ATOM 886 C C . CYS A 1 117 ? -3.217 -0.981 9.094 1 98.5 117 CYS A C 1
ATOM 888 O O . CYS A 1 117 ? -3.084 -0.597 10.258 1 98.5 117 CYS A O 1
ATOM 890 N N . GLU A 1 118 ? -2.195 -1.116 8.211 1 98.44 118 GLU A N 1
ATOM 891 C CA . GLU A 1 118 ? -0.825 -0.797 8.602 1 98.44 118 GLU A CA 1
ATOM 892 C C . GLU A 1 118 ? -0.65 0.703 8.828 1 98.44 118 GLU A C 1
ATOM 894 O O . GLU A 1 118 ? -1.298 1.515 8.164 1 98.44 118 GLU A O 1
ATOM 899 N N . LYS A 1 119 ? 0.262 1.057 9.781 1 98.75 119 LYS A N 1
ATOM 900 C CA . LYS A 1 119 ? 0.59 2.451 10.062 1 98.75 119 LYS A CA 1
ATOM 901 C C . LYS A 1 119 ? 2.102 2.666 10.078 1 98.75 119 LYS A C 1
ATOM 903 O O . LYS A 1 119 ? 2.869 1.71 10.203 1 98.75 119 LYS A O 1
ATOM 908 N N . PHE A 1 120 ? 2.496 3.918 9.828 1 98.88 120 PHE A N 1
ATOM 909 C CA . PHE A 1 120 ? 3.814 4.398 10.227 1 98.88 120 PHE A CA 1
ATOM 910 C C . PHE A 1 120 ? 3.791 4.926 11.656 1 98.88 120 PHE A C 1
ATOM 912 O O . PHE A 1 120 ? 3.02 5.832 11.977 1 98.88 120 PHE A O 1
ATOM 919 N N . ASP A 1 121 ? 4.465 4.309 12.492 1 98.88 121 ASP A N 1
ATOM 920 C CA . ASP A 1 121 ? 4.75 4.816 13.828 1 98.88 121 ASP A CA 1
ATOM 921 C C . ASP A 1 121 ? 6.25 5.004 14.039 1 98.88 121 ASP A C 1
ATOM 923 O O . ASP A 1 121 ? 6.945 4.066 14.445 1 98.88 121 ASP A O 1
ATOM 927 N N . CYS A 1 122 ? 6.73 6.207 13.703 1 98.94 122 CYS A N 1
ATOM 928 C CA . CYS A 1 122 ? 8.156 6.473 13.555 1 98.94 122 CYS A CA 1
ATOM 929 C C . CYS A 1 122 ? 8.742 7.062 14.828 1 98.94 122 CYS A C 1
ATOM 931 O O . CYS A 1 122 ? 8.453 8.203 15.18 1 98.94 122 CYS A O 1
ATOM 933 N N . ALA A 1 123 ? 9.578 6.262 15.453 1 98.88 123 ALA A N 1
ATOM 934 C CA . ALA A 1 123 ? 10.281 6.734 16.641 1 98.88 123 ALA A CA 1
ATOM 935 C C . ALA A 1 123 ? 11.281 7.836 16.281 1 98.88 123 ALA A C 1
ATOM 937 O O . ALA A 1 123 ? 11.656 7.984 15.125 1 98.88 123 ALA A O 1
ATOM 938 N N . PRO A 1 124 ? 11.648 8.641 17.344 1 98.81 124 PRO A N 1
ATOM 939 C CA . PRO A 1 124 ? 12.688 9.641 17.094 1 98.81 124 PRO A CA 1
ATOM 940 C C . PRO A 1 124 ? 13.914 9.062 16.406 1 98.81 124 PRO A C 1
ATOM 942 O O . PRO A 1 124 ? 14.438 8.023 16.828 1 98.81 124 PRO A O 1
ATOM 945 N N . ASN A 1 125 ? 14.297 9.641 15.32 1 98.69 125 ASN A N 1
ATOM 946 C CA . ASN A 1 125 ? 15.523 9.359 14.578 1 98.69 125 ASN A CA 1
ATOM 947 C C . ASN A 1 125 ? 15.461 8 13.891 1 98.69 125 ASN A C 1
ATOM 949 O O . ASN A 1 125 ? 16.484 7.449 13.492 1 98.69 125 ASN A O 1
ATOM 953 N N . ALA A 1 126 ? 14.258 7.449 13.766 1 98.5 126 ALA A N 1
ATOM 954 C CA . ALA A 1 126 ? 14.102 6.184 13.055 1 98.5 126 ALA A CA 1
ATOM 955 C C . ALA A 1 126 ? 13.984 6.414 11.555 1 98.5 126 ALA A C 1
ATOM 957 O O . ALA A 1 126 ? 12.914 6.223 10.969 1 98.5 126 ALA A O 1
ATOM 958 N N . ALA A 1 127 ? 15.086 6.625 10.891 1 97.81 127 ALA A N 1
ATOM 959 C CA . ALA A 1 127 ? 15.117 6.984 9.477 1 97.81 127 ALA A CA 1
ATOM 960 C C . ALA A 1 127 ? 14.516 5.875 8.617 1 97.81 127 ALA A C 1
ATOM 962 O O . ALA A 1 127 ? 13.906 6.148 7.582 1 97.81 127 ALA A O 1
ATOM 963 N N . SER A 1 128 ? 14.625 4.691 9.094 1 97.94 128 SER A N 1
ATOM 964 C CA . SER A 1 128 ? 14.188 3.545 8.305 1 97.94 128 SER A CA 1
ATOM 965 C C . SER A 1 128 ? 12.672 3.424 8.297 1 97.94 128 SER A C 1
ATOM 967 O O . SER A 1 128 ? 12.109 2.639 7.531 1 97.94 128 SER A O 1
ATOM 969 N N . CYS A 1 129 ? 12.031 4.145 9.094 1 98.75 129 CYS A N 1
ATOM 970 C CA . CYS A 1 129 ? 10.57 4.125 9.188 1 98.75 129 CYS A CA 1
ATOM 971 C C . CYS A 1 129 ? 9.945 4.801 7.977 1 98.75 129 CYS A C 1
ATOM 973 O O . CYS A 1 129 ? 8.82 4.477 7.594 1 98.75 129 CYS A O 1
ATOM 975 N N . TYR A 1 130 ? 10.688 5.711 7.328 1 98.88 130 TYR A N 1
ATOM 976 C CA . TYR A 1 130 ? 10.164 6.562 6.266 1 98.88 130 TYR A CA 1
ATOM 977 C C . TYR A 1 130 ? 10.578 6.043 4.895 1 98.88 130 TYR A C 1
ATOM 979 O O . TYR A 1 130 ? 11.609 5.383 4.758 1 98.88 130 TYR A O 1
ATOM 987 N N . SER A 1 131 ? 9.727 6.336 3.943 1 98.75 131 SER A N 1
ATOM 988 C CA . SER A 1 131 ? 10.141 6.152 2.555 1 98.75 131 SER A CA 1
ATOM 989 C C . SER A 1 131 ? 11.305 7.066 2.199 1 98.75 131 SER A C 1
ATOM 991 O O . SER A 1 131 ? 11.367 8.211 2.652 1 98.75 131 SER A O 1
ATOM 993 N N . THR A 1 132 ? 12.188 6.578 1.453 1 98.31 132 THR A N 1
ATOM 994 C CA . THR A 1 132 ? 13.258 7.312 0.797 1 98.31 132 THR A CA 1
ATOM 995 C C . THR A 1 132 ? 13.281 7.016 -0.7 1 98.31 132 THR A C 1
ATOM 997 O O . THR A 1 132 ? 12.586 6.113 -1.17 1 98.31 132 THR A O 1
ATOM 1000 N N . PRO A 1 133 ? 14.055 7.785 -1.397 1 96.75 133 PRO A N 1
ATOM 1001 C CA . PRO A 1 133 ? 14.148 7.465 -2.824 1 96.75 133 PRO A CA 1
ATOM 1002 C C . PRO A 1 133 ? 14.633 6.039 -3.08 1 96.75 133 PRO A C 1
ATOM 1004 O O . PRO A 1 133 ? 14.219 5.414 -4.059 1 96.75 133 PRO A O 1
ATOM 1007 N N . SER A 1 134 ? 15.352 5.43 -2.182 1 97.25 134 SER A N 1
ATOM 1008 C CA . SER A 1 134 ? 15.953 4.125 -2.436 1 97.25 134 SER A CA 1
ATOM 1009 C C . SER A 1 134 ? 15.133 3.008 -1.799 1 97.25 134 SER A C 1
ATOM 1011 O O . SER A 1 134 ? 15.336 1.832 -2.111 1 97.25 134 SER A O 1
ATOM 1013 N N . MET A 1 135 ? 14.312 3.342 -0.916 1 98.06 135 MET A N 1
ATOM 1014 C CA . MET A 1 135 ? 13.484 2.354 -0.232 1 98.06 135 MET A CA 1
ATOM 1015 C C . MET A 1 135 ? 12.078 2.896 0.012 1 98.06 135 MET A C 1
ATOM 1017 O O . MET A 1 135 ? 11.828 3.557 1.022 1 98.06 135 MET A O 1
ATOM 1021 N N . LYS A 1 136 ? 11.164 2.426 -0.869 1 98.44 136 LYS A N 1
ATOM 1022 C CA . LYS A 1 136 ? 9.781 2.895 -0.773 1 98.44 136 LYS A CA 1
ATOM 1023 C C . LYS A 1 136 ? 8.984 2.055 0.22 1 98.44 136 LYS A C 1
ATOM 1025 O O . LYS A 1 136 ? 9.062 0.825 0.2 1 98.44 136 LYS A O 1
ATOM 1030 N N . LYS A 1 137 ? 8.305 2.766 1.074 1 98.62 137 LYS A N 1
ATOM 1031 C CA . LYS A 1 137 ? 7.352 2.188 2.018 1 98.62 137 LYS A CA 1
ATOM 1032 C C . LYS A 1 137 ? 5.965 2.805 1.847 1 98.62 137 LYS A C 1
ATOM 1034 O O . LYS A 1 137 ? 5.711 3.912 2.324 1 98.62 137 LYS A O 1
ATOM 1039 N N . VAL A 1 138 ? 5.117 2.076 1.213 1 98.75 138 VAL A N 1
ATOM 1040 C CA . VAL A 1 138 ? 3.762 2.52 0.909 1 98.75 138 VAL A CA 1
ATOM 1041 C C . VAL A 1 138 ? 2.754 1.497 1.427 1 98.75 138 VAL A C 1
ATOM 1043 O O . VAL A 1 138 ? 2.924 0.292 1.226 1 98.75 138 VAL A O 1
ATOM 1046 N N . TYR A 1 139 ? 1.743 1.964 2.111 1 98.81 139 TYR A N 1
ATOM 1047 C CA . TYR A 1 139 ? 0.694 1.102 2.641 1 98.81 139 TYR A CA 1
ATOM 1048 C C . TYR A 1 139 ? -0.651 1.42 2 1 98.81 139 TYR A C 1
ATOM 1050 O O . TYR A 1 139 ? -0.811 2.465 1.364 1 98.81 139 TYR A O 1
ATOM 1058 N N . GLY A 1 140 ? -1.587 0.503 2.141 1 98.31 140 GLY A N 1
ATOM 1059 C CA . GLY A 1 140 ? -2.936 0.698 1.633 1 98.31 140 GLY A CA 1
ATOM 10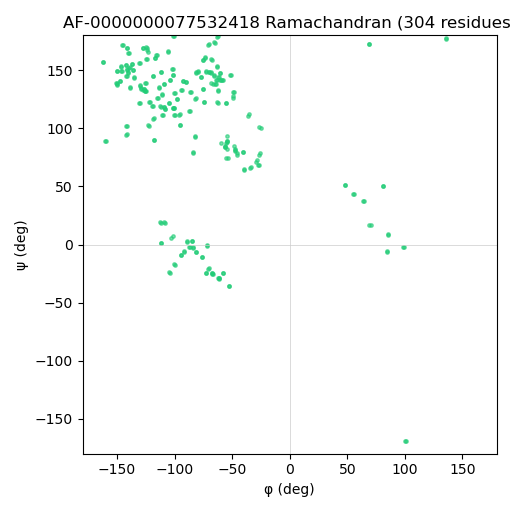60 C C . GLY A 1 140 ? -4.012 0.245 2.604 1 98.31 140 GLY A C 1
ATOM 1061 O O . GLY A 1 140 ? -3.766 -0.614 3.451 1 98.31 140 GLY A O 1
ATOM 1062 N N . CYS A 1 141 ? -5.18 0.851 2.438 1 98.44 141 CYS A N 1
ATOM 1063 C CA . CYS A 1 141 ? -6.344 0.551 3.262 1 98.44 141 CYS A CA 1
ATOM 1064 C C . CYS A 1 141 ? -7.633 0.706 2.463 1 98.44 141 CYS A C 1
ATOM 1066 O O . CYS A 1 141 ? -7.77 1.645 1.676 1 98.44 141 CYS A O 1
ATOM 1068 N N . PRO A 1 142 ? -8.594 -0.175 2.664 1 97.06 142 PRO A N 1
ATOM 1069 C CA . PRO A 1 142 ? -9.859 -0.027 1.943 1 97.06 142 PRO A CA 1
ATOM 1070 C C . PRO A 1 142 ? -10.539 1.312 2.217 1 97.06 142 PRO A C 1
ATOM 1072 O O . PRO A 1 142 ? -10.516 1.799 3.35 1 97.06 142 PRO A O 1
ATOM 1075 N N . SER A 1 143 ? -11.102 1.802 1.126 1 95.5 143 SER A N 1
ATOM 1076 C CA . SER A 1 143 ? -11.922 3.004 1.229 1 95.5 143 SER A CA 1
ATOM 1077 C C . SER A 1 143 ? -13.32 2.674 1.747 1 95.5 143 SER A C 1
ATOM 1079 O O . SER A 1 143 ? -13.852 1.599 1.47 1 95.5 143 SER A O 1
ATOM 1081 N N . PRO A 1 144 ? -14.008 3.678 2.537 1 95.69 144 PRO A N 1
ATOM 1082 C CA . PRO A 1 144 ? -13.523 5.004 2.924 1 95.69 144 PRO A CA 1
ATOM 1083 C C . PRO A 1 144 ? -12.594 4.965 4.137 1 95.69 144 PRO A C 1
ATOM 1085 O O . PRO A 1 144 ? -12.688 4.051 4.961 1 95.69 144 PRO A O 1
ATOM 1088 N N . VAL A 1 145 ? -11.664 5.867 4.156 1 96.5 145 VAL A N 1
ATOM 1089 C CA . VAL A 1 145 ? -10.789 5.965 5.316 1 96.5 145 VAL A CA 1
ATOM 1090 C C . VAL A 1 145 ? -10.328 7.41 5.496 1 96.5 145 VAL A C 1
ATOM 1092 O O . VAL A 1 145 ? -10.273 8.18 4.531 1 96.5 145 VAL A O 1
ATOM 1095 N N . ASN A 1 146 ? -10.086 7.809 6.715 1 97.94 146 ASN A N 1
ATOM 1096 C CA . ASN A 1 146 ? -9.305 9 7.023 1 97.94 146 ASN A CA 1
ATOM 1097 C C . ASN A 1 146 ? -7.836 8.672 7.266 1 97.94 146 ASN A C 1
ATOM 1099 O O . ASN A 1 146 ? -7.52 7.727 7.996 1 97.94 146 ASN A O 1
ATOM 1103 N N . VAL A 1 147 ? -6.992 9.43 6.648 1 98.62 147 VAL A N 1
ATOM 1104 C CA . VAL A 1 147 ? -5.562 9.242 6.875 1 98.62 147 VAL A CA 1
ATOM 1105 C C . VAL A 1 147 ? -5.027 10.359 7.762 1 98.62 147 VAL A C 1
ATOM 1107 O O . VAL A 1 147 ? -5.055 11.531 7.379 1 98.62 147 VAL A O 1
ATOM 1110 N N . TYR A 1 148 ? -4.414 10.008 8.953 1 98.5 148 TYR A N 1
ATOM 1111 C CA . TYR A 1 148 ? -3.932 10.961 9.938 1 98.5 148 TYR A CA 1
ATOM 1112 C C . TYR A 1 148 ? -2.408 10.984 9.977 1 98.5 148 TYR A C 1
ATOM 1114 O O . TYR A 1 148 ? -1.773 9.977 10.305 1 98.5 148 TYR A O 1
ATOM 1122 N N . ALA A 1 149 ? -1.93 12.156 9.656 1 98.94 149 ALA A N 1
ATOM 1123 C CA . ALA A 1 149 ? -0.522 12.406 9.961 1 98.94 149 ALA A CA 1
ATOM 1124 C C . ALA A 1 149 ? -0.375 13.234 11.234 1 98.94 149 ALA A C 1
ATOM 1126 O O . ALA A 1 149 ? -0.845 14.375 11.305 1 98.94 149 ALA A O 1
ATOM 1127 N N . ARG A 1 150 ? 0.266 12.625 12.211 1 98.88 150 ARG A N 1
ATOM 1128 C CA . ARG A 1 150 ? 0.537 13.312 13.469 1 98.88 150 ARG A CA 1
ATOM 1129 C C . ARG A 1 150 ? 2.031 13.562 13.648 1 98.88 150 ARG A C 1
ATOM 1131 O O . ARG A 1 150 ? 2.822 12.617 13.688 1 98.88 150 ARG A O 1
ATOM 1138 N N . VAL A 1 151 ? 2.439 14.898 13.734 1 98.94 151 VAL A N 1
ATOM 1139 C CA . VAL A 1 151 ? 3.848 15.203 13.953 1 98.94 151 VAL A CA 1
ATOM 1140 C C . VAL A 1 151 ? 4.066 15.625 15.406 1 98.94 151 VAL A C 1
ATOM 1142 O O . VAL A 1 151 ? 3.219 16.297 16 1 98.94 151 VAL A O 1
ATOM 1145 N N . CYS A 1 152 ? 5.242 15.18 16.016 1 98.88 152 CYS A N 1
ATOM 1146 C CA . CYS A 1 152 ? 5.57 15.375 17.422 1 98.88 152 CYS A CA 1
ATOM 1147 C C . CYS A 1 152 ? 4.59 14.641 18.328 1 98.88 152 CYS A C 1
ATOM 1149 O O . CYS A 1 152 ? 4.172 15.164 19.359 1 98.88 152 CYS A O 1
ATOM 1151 N N . ALA A 1 153 ? 4.211 13.453 17.828 1 98.69 153 ALA A N 1
ATOM 1152 C CA . ALA A 1 153 ? 3.23 12.672 18.578 1 98.69 153 ALA A CA 1
ATOM 1153 C C . ALA A 1 153 ? 3.748 12.328 19.969 1 98.69 153 ALA A C 1
ATOM 1155 O O . ALA A 1 153 ? 4.938 12.062 20.141 1 98.69 153 ALA A O 1
ATOM 1156 N N . LYS A 1 154 ? 2.883 12.367 20.922 1 91.25 154 LYS A N 1
ATOM 1157 C CA . LYS A 1 154 ? 3.236 12.086 22.312 1 91.25 154 LYS A CA 1
ATOM 1158 C C . LYS A 1 154 ? 3.154 10.586 22.609 1 91.25 154 LYS A C 1
ATOM 1160 O O . LYS A 1 154 ? 2.395 9.867 21.953 1 91.25 154 LYS A O 1
ATOM 1165 N N . MET B 1 1 ? 41.625 -25.734 -46.438 1 32.19 1 MET B N 1
ATOM 1166 C CA . MET B 1 1 ? 40.25 -25.203 -46.344 1 32.19 1 MET B CA 1
ATOM 1167 C C . MET B 1 1 ? 39.938 -24.797 -44.906 1 32.19 1 MET B C 1
ATOM 1169 O O . MET B 1 1 ? 40.125 -25.594 -43.969 1 32.19 1 MET B O 1
ATOM 1173 N N . LYS B 1 2 ? 40.312 -23.516 -44.531 1 39.06 2 LYS B N 1
ATOM 1174 C CA . LYS B 1 2 ? 40.125 -22.891 -43.219 1 39.06 2 LYS B CA 1
ATOM 1175 C C . LYS B 1 2 ? 38.656 -22.953 -42.812 1 39.06 2 LYS B C 1
ATOM 1177 O O . LYS B 1 2 ? 37.781 -22.5 -43.531 1 39.06 2 LYS B O 1
ATOM 1182 N N . PHE B 1 3 ? 38.281 -23.984 -42.062 1 36.84 3 PHE B N 1
ATOM 1183 C CA . PHE B 1 3 ? 36.969 -24.203 -41.469 1 36.84 3 PHE B CA 1
ATOM 1184 C C . PHE B 1 3 ? 36.562 -23.016 -40.594 1 36.84 3 PHE B C 1
ATOM 1186 O O . PHE B 1 3 ? 37.281 -22.656 -39.656 1 36.84 3 PHE B O 1
ATOM 1193 N N . ALA B 1 4 ? 36 -21.984 -41.188 1 42.09 4 ALA B N 1
ATOM 1194 C CA . ALA B 1 4 ? 35.469 -20.828 -40.469 1 42.09 4 ALA B CA 1
ATOM 1195 C C . ALA B 1 4 ? 34.375 -21.266 -39.5 1 42.09 4 ALA B C 1
ATOM 1197 O O . ALA B 1 4 ? 33.375 -21.891 -39.875 1 42.09 4 ALA B O 1
ATOM 1198 N N . ILE B 1 5 ? 34.781 -21.625 -38.344 1 35.97 5 ILE B N 1
ATOM 1199 C CA . ILE B 1 5 ? 33.844 -21.859 -37.281 1 35.97 5 ILE B CA 1
ATOM 1200 C C . ILE B 1 5 ? 33 -20.609 -37.062 1 35.97 5 ILE B C 1
ATOM 1202 O O . ILE B 1 5 ? 33.531 -19.516 -36.844 1 35.97 5 ILE B O 1
ATOM 1206 N N . PHE B 1 6 ? 31.906 -20.5 -37.906 1 38.5 6 PHE B N 1
ATOM 1207 C CA . PHE B 1 6 ? 30.938 -19.453 -37.594 1 38.5 6 PHE B CA 1
ATOM 1208 C C . PHE B 1 6 ? 30.453 -19.578 -36.156 1 38.5 6 PHE B C 1
ATOM 1210 O O . PHE B 1 6 ? 29.969 -20.641 -35.75 1 38.5 6 PHE B O 1
ATOM 1217 N N . THR B 1 7 ? 31.109 -18.969 -35.25 1 36.81 7 THR B N 1
ATOM 1218 C CA . THR B 1 7 ? 30.625 -18.812 -33.906 1 36.81 7 THR B CA 1
ATOM 1219 C C . THR B 1 7 ? 29.25 -18.156 -33.875 1 36.81 7 THR B C 1
ATOM 1221 O O . THR B 1 7 ? 29.078 -17.062 -34.406 1 36.81 7 THR B O 1
ATOM 1224 N N . THR B 1 8 ? 28.219 -18.938 -34.25 1 35.66 8 THR B N 1
ATOM 1225 C CA . THR B 1 8 ? 26.891 -18.375 -34.031 1 35.66 8 THR B CA 1
ATOM 1226 C C . THR B 1 8 ? 26.781 -17.828 -32.625 1 35.66 8 THR B C 1
ATOM 1228 O O . THR B 1 8 ? 27.016 -18.531 -31.641 1 35.66 8 THR B O 1
ATOM 1231 N N . LEU B 1 9 ? 27.219 -16.609 -32.438 1 36.44 9 LEU B N 1
ATOM 1232 C CA . LEU B 1 9 ? 26.859 -15.914 -31.219 1 36.44 9 LEU B CA 1
ATOM 1233 C C . LEU B 1 9 ? 25.375 -16.078 -30.906 1 36.44 9 LEU B C 1
ATOM 1235 O O . LEU B 1 9 ? 24.516 -15.609 -31.656 1 36.44 9 LEU B O 1
ATOM 1239 N N . THR B 1 10 ? 25 -17.219 -30.406 1 34.09 10 THR B N 1
ATOM 1240 C CA . THR B 1 10 ? 23.656 -17.297 -29.859 1 34.09 10 THR B CA 1
ATOM 1241 C C . THR B 1 10 ? 23.375 -16.109 -28.953 1 34.09 10 THR B C 1
ATOM 1243 O O . THR B 1 10 ? 24.078 -15.891 -27.953 1 34.09 10 THR B O 1
ATOM 1246 N N . ALA B 1 11 ? 23.031 -14.977 -29.516 1 34.94 11 ALA B N 1
ATOM 1247 C CA . ALA B 1 11 ? 22.5 -13.906 -28.688 1 34.94 11 ALA B CA 1
ATOM 1248 C C . ALA B 1 11 ? 21.547 -14.461 -27.625 1 34.94 11 ALA B C 1
ATOM 1250 O O . ALA B 1 11 ? 20.547 -15.102 -27.953 1 34.94 11 ALA B O 1
ATOM 1251 N N . LEU B 1 12 ? 22.109 -14.984 -26.594 1 31.67 12 LEU B N 1
ATOM 1252 C CA . LEU B 1 12 ? 21.188 -15.164 -25.484 1 31.67 12 LEU B CA 1
ATOM 1253 C C . LEU B 1 12 ? 20.234 -13.984 -25.359 1 31.67 12 LEU B C 1
ATOM 1255 O O . LEU B 1 12 ? 20.656 -12.867 -25.047 1 31.67 12 LEU B O 1
ATOM 1259 N N . LEU B 1 13 ? 19.375 -13.773 -26.375 1 30.92 13 LEU B N 1
ATOM 1260 C CA . LEU B 1 13 ? 18.297 -12.836 -26.078 1 30.92 13 LEU B CA 1
ATOM 1261 C C . LEU B 1 13 ? 17.875 -12.93 -24.625 1 30.92 13 LEU B C 1
ATOM 1263 O O . LEU B 1 13 ? 17.422 -13.984 -24.172 1 30.92 13 LEU B O 1
ATOM 1267 N N . GLY B 1 14 ? 18.703 -12.562 -23.703 1 36.19 14 GLY B N 1
ATOM 1268 C CA . GLY B 1 14 ? 18.109 -12.32 -22.406 1 36.19 14 GLY B CA 1
ATOM 1269 C C . GLY B 1 14 ? 16.656 -11.922 -22.469 1 36.19 14 GLY B C 1
ATOM 1270 O O . GLY B 1 14 ? 16.297 -10.914 -23.094 1 36.19 14 GLY B O 1
ATOM 1271 N N . SER B 1 15 ? 15.672 -12.773 -22.688 1 35.97 15 SER B N 1
ATOM 1272 C CA . SER B 1 15 ? 14.242 -12.453 -22.625 1 35.97 15 SER B CA 1
ATOM 1273 C C . SER B 1 15 ? 13.969 -11.312 -21.656 1 35.97 15 SER B C 1
ATOM 1275 O O . SER B 1 15 ? 14.258 -11.422 -20.469 1 35.97 15 SER B O 1
ATOM 1277 N N . ALA B 1 16 ? 14.281 -10.117 -21.938 1 40.47 16 ALA B N 1
ATOM 1278 C CA . ALA B 1 16 ? 13.852 -8.945 -21.172 1 40.47 16 ALA B CA 1
ATOM 1279 C C . ALA B 1 16 ? 12.523 -9.219 -20.469 1 40.47 16 ALA B C 1
ATOM 1281 O O . ALA B 1 16 ? 11.492 -9.391 -21.109 1 40.47 16 ALA B O 1
ATOM 1282 N N . ALA B 1 17 ? 12.469 -10.141 -19.422 1 48.84 17 ALA B N 1
ATOM 1283 C CA . ALA B 1 17 ? 11.227 -10.289 -18.656 1 48.84 17 ALA B CA 1
ATOM 1284 C C . ALA B 1 17 ? 10.406 -9 -18.688 1 48.84 17 ALA B C 1
ATOM 1286 O O . ALA B 1 17 ? 10.938 -7.914 -18.469 1 48.84 17 ALA B O 1
ATOM 1287 N N . ALA B 1 18 ? 9.344 -8.945 -19.547 1 60.72 18 ALA B N 1
ATOM 1288 C CA . ALA B 1 18 ? 8.406 -7.832 -19.672 1 60.72 18 ALA B CA 1
ATOM 1289 C C . ALA B 1 18 ? 8.141 -7.184 -18.312 1 60.72 18 ALA B C 1
ATOM 1291 O O . ALA B 1 18 ? 7.93 -7.875 -17.312 1 60.72 18 ALA B O 1
ATOM 1292 N N . ALA B 1 19 ? 8.625 -5.934 -18.188 1 76.81 19 ALA B N 1
ATOM 1293 C CA . ALA B 1 19 ? 8.289 -5.141 -17.016 1 76.81 19 ALA B CA 1
ATOM 1294 C C . ALA B 1 19 ? 6.781 -5.094 -16.781 1 76.81 19 ALA B C 1
ATOM 1296 O O . ALA B 1 19 ? 6.004 -5.445 -17.672 1 76.81 19 ALA B O 1
ATOM 1297 N N . ASN B 1 20 ? 6.316 -5.059 -15.641 1 94.38 20 ASN B N 1
ATOM 1298 C CA . ASN B 1 20 ? 4.941 -4.895 -15.188 1 94.38 20 ASN B CA 1
ATOM 1299 C C . ASN B 1 20 ? 4.168 -6.207 -15.258 1 94.38 20 ASN B C 1
ATOM 1301 O O . ASN B 1 20 ? 3.082 -6.266 -15.836 1 94.38 20 ASN B O 1
ATOM 1305 N N . GLN B 1 21 ? 4.797 -7.262 -14.672 1 97.94 21 GLN B N 1
ATOM 1306 C CA . GLN B 1 21 ? 4.18 -8.578 -14.648 1 97.94 21 GLN B CA 1
ATOM 1307 C C . GLN B 1 21 ? 3.789 -8.984 -13.234 1 97.94 21 GLN B C 1
ATOM 1309 O O . GLN B 1 21 ? 4.438 -8.578 -12.266 1 97.94 21 GLN B O 1
ATOM 1314 N N . ALA B 1 22 ? 2.701 -9.758 -13.219 1 98.62 22 ALA B N 1
ATOM 1315 C CA . ALA B 1 22 ? 2.385 -10.578 -12.055 1 98.62 22 ALA B CA 1
ATOM 1316 C C . ALA B 1 22 ? 2.85 -12.016 -12.258 1 98.62 22 ALA B C 1
ATOM 1318 O O . ALA B 1 22 ? 2.467 -12.672 -13.234 1 98.62 22 ALA B O 1
ATOM 1319 N N . ILE B 1 23 ? 3.654 -12.508 -11.312 1 98.75 23 ILE B N 1
ATOM 1320 C CA . ILE B 1 23 ? 4.305 -13.797 -11.484 1 98.75 23 ILE B CA 1
ATOM 1321 C C . ILE B 1 23 ? 4.062 -14.672 -10.258 1 98.75 23 ILE B C 1
ATOM 1323 O O . ILE B 1 23 ? 4.164 -14.195 -9.125 1 98.75 23 ILE B O 1
ATOM 1327 N N . VAL B 1 24 ? 3.697 -15.93 -10.539 1 98.94 24 VAL B N 1
ATOM 1328 C CA . VAL B 1 24 ? 3.631 -16.938 -9.484 1 98.94 24 VAL B CA 1
ATOM 1329 C C . VAL B 1 24 ? 4.68 -18.016 -9.742 1 98.94 24 VAL B C 1
ATOM 1331 O O . VAL B 1 24 ? 4.738 -18.578 -10.836 1 98.94 24 VAL B O 1
ATOM 1334 N N . ILE B 1 25 ? 5.492 -18.25 -8.734 1 98.88 25 ILE B N 1
ATOM 1335 C CA . ILE B 1 25 ? 6.504 -19.297 -8.828 1 98.88 25 ILE B CA 1
ATOM 1336 C C . ILE B 1 25 ? 6.141 -20.438 -7.883 1 98.88 25 ILE B C 1
ATOM 1338 O O . ILE B 1 25 ? 5.879 -20.219 -6.699 1 98.88 25 ILE B O 1
ATOM 1342 N N . ASN B 1 26 ? 6.145 -21.688 -8.445 1 98.94 26 ASN B N 1
ATOM 1343 C CA . ASN B 1 26 ? 5.844 -22.891 -7.664 1 98.94 26 ASN B CA 1
ATOM 1344 C C . ASN B 1 26 ? 7.117 -23.562 -7.156 1 98.94 26 ASN B C 1
ATOM 1346 O O . ASN B 1 26 ? 7.773 -24.297 -7.898 1 98.94 26 ASN B O 1
ATOM 1350 N N . ASP B 1 27 ? 7.387 -23.344 -5.887 1 98.88 27 ASP B N 1
ATOM 1351 C CA . ASP B 1 27 ? 8.523 -24.031 -5.277 1 98.88 27 ASP B CA 1
ATOM 1352 C C . ASP B 1 27 ? 8.062 -25.219 -4.438 1 98.88 27 ASP B C 1
ATOM 1354 O O . ASP B 1 27 ? 8.812 -25.734 -3.6 1 98.88 27 ASP B O 1
ATOM 1358 N N . CYS B 1 28 ? 6.809 -25.516 -4.52 1 98.88 28 CYS B N 1
ATOM 1359 C CA . CYS B 1 28 ? 6.316 -26.719 -3.875 1 98.88 28 CYS B CA 1
ATOM 1360 C C . CYS B 1 28 ? 6.793 -27.969 -4.613 1 98.88 28 CYS B C 1
ATOM 1362 O O . CYS B 1 28 ? 7.391 -27.859 -5.688 1 98.88 28 CYS B O 1
ATOM 1364 N N . SER B 1 29 ? 6.508 -29.125 -3.963 1 98.69 29 SER B N 1
ATOM 1365 C CA . SER B 1 29 ? 6.898 -30.391 -4.578 1 98.69 29 SER B CA 1
ATOM 1366 C C . SER B 1 29 ? 5.773 -30.953 -5.438 1 98.69 29 SER B C 1
ATOM 1368 O O . SER B 1 29 ? 5.949 -31.969 -6.105 1 98.69 29 SER B O 1
ATOM 1370 N N . THR B 1 30 ? 4.625 -30.3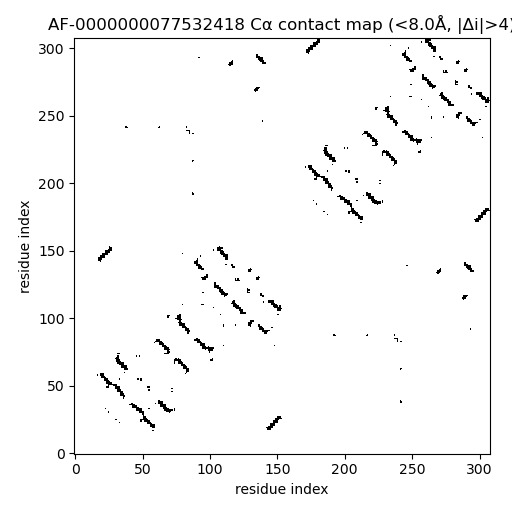75 -5.445 1 98.75 30 THR B N 1
ATOM 1371 C CA . THR B 1 30 ? 3.477 -30.797 -6.238 1 98.75 30 THR B CA 1
ATOM 1372 C C . THR B 1 30 ? 2.967 -29.672 -7.117 1 98.75 30 THR B C 1
ATOM 1374 O O . THR B 1 30 ? 3.385 -28.516 -6.961 1 98.75 30 THR B O 1
ATOM 1377 N N . ASP B 1 31 ? 2.064 -29.984 -8.047 1 98.88 31 ASP B N 1
ATOM 1378 C CA . ASP B 1 31 ? 1.421 -28.969 -8.883 1 98.88 31 ASP B CA 1
ATOM 1379 C C . ASP B 1 31 ? 0.635 -27.969 -8.031 1 98.88 31 ASP B C 1
ATOM 1381 O O . ASP B 1 31 ? 0.101 -28.344 -6.977 1 98.88 31 ASP B O 1
ATOM 1385 N N . ILE B 1 32 ? 0.572 -26.766 -8.469 1 98.94 32 ILE B N 1
ATOM 1386 C CA . ILE B 1 32 ? -0.4 -25.797 -7.973 1 98.94 32 ILE B CA 1
ATOM 1387 C C . ILE B 1 32 ? -1.225 -25.25 -9.141 1 98.94 32 ILE B C 1
ATOM 1389 O O . ILE B 1 32 ? -0.9 -25.484 -10.305 1 98.94 32 ILE B O 1
ATOM 1393 N N . TYR B 1 33 ? -2.248 -24.609 -8.82 1 98.94 33 TYR B N 1
ATOM 1394 C CA . TYR B 1 33 ? -3.191 -24.078 -9.797 1 98.94 33 TYR B CA 1
ATOM 1395 C C . TYR B 1 33 ? -3.426 -22.594 -9.57 1 98.94 33 TYR B C 1
ATOM 1397 O O . TYR B 1 33 ? -3.621 -22.156 -8.438 1 98.94 33 TYR B O 1
ATOM 1405 N N . VAL B 1 34 ? -3.357 -21.812 -10.703 1 98.94 34 VAL B N 1
ATOM 1406 C CA . VAL B 1 34 ? -3.395 -20.359 -10.633 1 98.94 34 VAL B CA 1
ATOM 1407 C C . VAL B 1 34 ? -4.43 -19.828 -11.617 1 98.94 34 VAL B C 1
ATOM 1409 O O . VAL B 1 34 ? -4.508 -20.281 -12.758 1 98.94 34 VAL B O 1
ATOM 1412 N N . GLN B 1 35 ? -5.184 -18.859 -11.164 1 98.88 35 GLN B N 1
ATOM 1413 C CA . GLN B 1 35 ? -6.098 -18.156 -12.055 1 98.88 35 GLN B CA 1
ATOM 1414 C C . GLN B 1 35 ? -6.312 -16.719 -11.602 1 98.88 35 GLN B C 1
ATOM 1416 O O . GLN B 1 35 ? -6.457 -16.453 -10.406 1 98.88 35 GLN B O 1
ATOM 1421 N N . SER 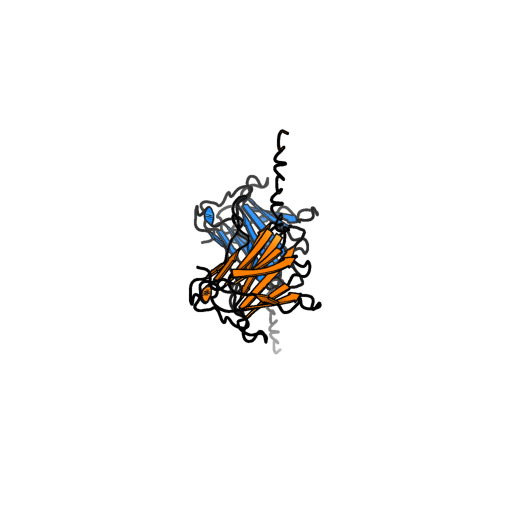B 1 36 ? -6.328 -15.836 -12.609 1 98.75 36 SER B N 1
ATOM 1422 C CA . SER B 1 36 ? -6.465 -14.398 -12.367 1 98.75 36 SER B CA 1
ATOM 1423 C C . SER B 1 36 ? -7.895 -13.93 -12.609 1 98.75 36 SER B C 1
ATOM 1425 O O . SER B 1 36 ? -8.492 -14.25 -13.641 1 98.75 36 SER B O 1
ATOM 1427 N N . TYR B 1 37 ? -8.43 -13.203 -11.664 1 98.5 37 TYR B N 1
ATOM 1428 C CA . TYR B 1 37 ? -9.766 -12.633 -11.742 1 98.5 37 TYR B CA 1
ATOM 1429 C C . TYR B 1 37 ? -9.719 -11.109 -11.68 1 98.5 37 TYR B C 1
ATOM 1431 O O . TYR B 1 37 ? -9.516 -10.531 -10.609 1 98.5 37 TYR B O 1
ATOM 1439 N N . PRO B 1 38 ? -9.977 -10.43 -12.766 1 98.06 38 PRO B N 1
ATOM 1440 C CA . PRO B 1 38 ? -9.922 -8.969 -12.773 1 98.06 38 PRO B CA 1
ATOM 1441 C C . PRO B 1 38 ? -10.93 -8.336 -11.812 1 98.06 38 PRO B C 1
ATOM 1443 O O . PRO B 1 38 ? -12.047 -8.836 -11.672 1 98.06 38 PRO B O 1
ATOM 1446 N N . TYR B 1 39 ? -10.578 -7.199 -11.141 1 96.69 39 TYR B N 1
ATOM 1447 C CA . TYR B 1 39 ? -11.422 -6.551 -10.148 1 96.69 39 TYR B CA 1
ATOM 1448 C C . TYR B 1 39 ? -12.68 -5.977 -10.789 1 96.69 39 TYR B C 1
ATOM 1450 O O . TYR B 1 39 ? -13.703 -5.801 -10.117 1 96.69 39 TYR B O 1
ATOM 1458 N N . ASN B 1 40 ? -12.57 -5.699 -12.039 1 93.94 40 ASN B N 1
ATOM 1459 C CA . ASN B 1 40 ? -13.703 -5.043 -12.68 1 93.94 40 ASN B CA 1
ATOM 1460 C C . ASN B 1 40 ? -14.75 -6.055 -13.141 1 93.94 40 ASN B C 1
ATOM 1462 O O . ASN B 1 40 ? -15.695 -5.695 -13.844 1 93.94 40 ASN B O 1
ATOM 1466 N N . GLY B 1 41 ? -14.547 -7.281 -12.859 1 94.12 41 GLY B N 1
ATOM 1467 C CA . GLY B 1 41 ? -15.492 -8.312 -13.242 1 94.12 41 GLY B CA 1
ATOM 1468 C C . GLY B 1 41 ? -15.281 -8.828 -14.656 1 94.12 41 GLY B C 1
ATOM 1469 O O . GLY B 1 41 ? -16.109 -9.578 -15.18 1 94.12 41 GLY B O 1
ATOM 1470 N N . GLY B 1 42 ? -14.219 -8.453 -15.305 1 95.56 42 GLY B N 1
ATOM 1471 C CA . GLY B 1 42 ? -13.898 -8.977 -16.625 1 95.56 42 GLY B CA 1
ATOM 1472 C C . GLY B 1 42 ? -13.641 -10.469 -16.625 1 95.56 42 GLY B C 1
ATOM 1473 O O . GLY B 1 42 ? -13.664 -11.109 -15.57 1 95.56 42 GLY B O 1
ATOM 1474 N N . ALA B 1 43 ? -13.367 -10.992 -17.812 1 97 43 ALA B N 1
ATOM 1475 C CA . ALA B 1 43 ? -13.125 -12.422 -17.953 1 97 43 ALA B CA 1
ATOM 1476 C C . ALA B 1 43 ? -11.898 -12.859 -17.156 1 97 43 ALA B C 1
ATOM 1478 O O . ALA B 1 43 ? -10.852 -12.203 -17.203 1 97 43 ALA B O 1
ATOM 1479 N N . PRO B 1 44 ? -12.094 -13.945 -16.406 1 98.06 44 PRO B N 1
ATOM 1480 C CA . PRO B 1 44 ? -10.906 -14.477 -15.742 1 98.06 44 PRO B CA 1
ATOM 1481 C C . PRO B 1 44 ? -9.836 -14.953 -16.734 1 98.06 44 PRO B C 1
ATOM 1483 O O . PRO B 1 44 ? -10.148 -15.234 -17.891 1 98.06 44 PRO B O 1
ATOM 1486 N N . GLY B 1 45 ? -8.547 -14.914 -16.281 1 98.12 45 GLY B N 1
ATOM 1487 C CA . GLY B 1 45 ? -7.504 -15.57 -17.047 1 98.12 45 GLY B CA 1
ATOM 1488 C C . GLY B 1 45 ? -7.664 -17.078 -17.109 1 98.12 45 GLY B C 1
ATOM 1489 O O . GLY B 1 45 ? -8.523 -17.641 -16.438 1 98.12 45 GLY B O 1
ATOM 1490 N N . PRO B 1 46 ? -6.816 -17.625 -17.906 1 98.12 46 PRO B N 1
ATOM 1491 C CA . PRO B 1 46 ? -6.895 -19.078 -17.984 1 98.12 46 PRO B CA 1
ATOM 1492 C C . PRO B 1 46 ? -6.488 -19.766 -16.672 1 98.12 46 PRO B C 1
ATOM 1494 O O . PRO B 1 46 ? -5.57 -19.297 -15.992 1 98.12 46 PRO B O 1
ATOM 1497 N N . LEU B 1 47 ? -7.301 -20.844 -16.312 1 98.81 47 LEU B N 1
ATOM 1498 C CA . LEU B 1 47 ? -6.812 -21.734 -15.266 1 98.81 47 LEU B CA 1
ATOM 1499 C C . LEU B 1 47 ? -5.523 -22.422 -15.695 1 98.81 47 LEU B C 1
ATOM 1501 O O . LEU B 1 47 ? -5.5 -23.125 -16.703 1 98.81 47 LEU B O 1
ATOM 1505 N N . THR B 1 48 ? -4.441 -22.25 -14.938 1 98.94 48 THR B N 1
ATOM 1506 C CA . THR B 1 48 ? -3.125 -22.719 -15.344 1 98.94 48 THR B CA 1
ATOM 1507 C C . THR B 1 48 ? -2.555 -23.688 -14.32 1 98.94 48 THR B C 1
ATOM 1509 O O . THR B 1 48 ? -2.518 -23.391 -13.125 1 98.94 48 THR B O 1
ATOM 1512 N N . THR B 1 49 ? -2.24 -24.844 -14.719 1 98.94 49 THR B N 1
ATOM 1513 C CA . THR B 1 49 ? -1.429 -25.734 -13.898 1 98.94 49 THR B CA 1
ATOM 1514 C C . THR B 1 49 ? 0.031 -25.297 -13.898 1 98.94 49 THR B C 1
ATOM 1516 O O . THR B 1 49 ? 0.635 -25.125 -14.961 1 98.94 49 THR B O 1
ATOM 1519 N N . VAL B 1 50 ? 0.572 -25.047 -12.727 1 98.94 50 VAL B N 1
ATOM 1520 C CA . VAL B 1 50 ? 1.976 -24.672 -12.586 1 98.94 50 VAL B CA 1
ATOM 1521 C C . VAL B 1 50 ? 2.75 -25.797 -11.914 1 98.94 50 VAL B C 1
ATOM 1523 O O . VAL B 1 50 ? 2.594 -26.047 -10.711 1 98.94 50 VAL B O 1
ATOM 1526 N N . LYS B 1 51 ? 3.633 -26.422 -12.703 1 98.94 51 LYS B N 1
ATOM 1527 C CA . LYS B 1 51 ? 4.398 -27.547 -12.18 1 98.94 51 LYS B CA 1
ATOM 1528 C C . LYS B 1 51 ? 5.512 -27.078 -11.25 1 98.94 51 LYS B C 1
ATOM 1530 O O . LYS B 1 51 ? 5.895 -25.906 -11.281 1 98.94 51 LYS B O 1
ATOM 1535 N N . PRO B 1 52 ? 5.988 -28.016 -10.375 1 98.88 52 PRO B N 1
ATOM 1536 C CA . PRO B 1 52 ? 7.109 -27.625 -9.516 1 98.88 52 PRO B CA 1
ATOM 1537 C C . PRO B 1 52 ? 8.25 -26.984 -10.297 1 98.88 52 PRO B C 1
ATOM 1539 O O . PRO B 1 52 ? 8.648 -27.484 -11.352 1 98.88 52 PRO B O 1
ATOM 1542 N N . GLY B 1 53 ? 8.734 -25.812 -9.789 1 98.62 53 GLY B N 1
ATOM 1543 C CA . GLY B 1 53 ? 9.867 -25.141 -10.406 1 98.62 53 GLY B CA 1
ATOM 1544 C C . GLY B 1 53 ? 9.469 -24.25 -11.57 1 98.62 53 GLY B C 1
ATOM 1545 O O . GLY B 1 53 ? 10.305 -23.531 -12.109 1 98.62 53 GLY B O 1
ATOM 1546 N N . LYS B 1 54 ? 8.227 -24.266 -11.961 1 98.81 54 LYS B N 1
ATOM 1547 C CA . LYS B 1 54 ? 7.742 -23.469 -13.086 1 98.81 54 LYS B CA 1
ATOM 1548 C C . LYS B 1 54 ? 7.02 -22.219 -12.602 1 98.81 54 LYS B C 1
ATOM 1550 O O . LYS B 1 54 ? 7.004 -21.938 -11.398 1 98.81 54 LYS B O 1
ATOM 1555 N N . ARG B 1 55 ? 6.547 -21.422 -13.562 1 98.62 55 ARG B N 1
ATOM 1556 C CA . ARG B 1 55 ? 5.918 -20.156 -13.156 1 98.62 55 ARG B CA 1
ATOM 1557 C C . ARG B 1 55 ? 4.695 -19.859 -14.016 1 98.62 55 ARG B C 1
ATOM 1559 O O . ARG B 1 55 ? 4.578 -20.359 -15.133 1 98.62 55 ARG B O 1
ATOM 1566 N N . PHE B 1 56 ? 3.787 -19.266 -13.5 1 98.75 56 PHE B N 1
ATOM 1567 C CA . PHE B 1 56 ? 2.713 -18.531 -14.164 1 98.75 56 PHE B CA 1
ATOM 1568 C C . PHE B 1 56 ? 3.082 -17.047 -14.32 1 98.75 56 PHE B C 1
ATOM 1570 O O . PHE B 1 56 ? 3.678 -16.453 -13.422 1 98.75 56 PHE B O 1
ATOM 1577 N N . SER B 1 57 ? 2.738 -16.391 -15.484 1 98.38 57 SER B N 1
ATOM 1578 C CA . SER B 1 57 ? 2.92 -14.953 -15.641 1 98.38 57 SER B CA 1
ATOM 1579 C C . SER B 1 57 ? 1.771 -14.336 -16.438 1 98.38 57 SER B C 1
ATOM 1581 O O . SER B 1 57 ? 1.211 -14.969 -17.328 1 98.38 57 SER B O 1
ATOM 1583 N N . GLU B 1 58 ? 1.438 -13.172 -16.078 1 98.19 58 GLU B N 1
ATOM 1584 C CA . GLU B 1 58 ? 0.561 -12.312 -16.875 1 98.19 58 GLU B CA 1
ATOM 1585 C C . GLU B 1 58 ? 1.004 -10.852 -16.812 1 98.19 58 GLU B C 1
ATOM 1587 O O . GLU B 1 58 ? 1.636 -10.438 -15.836 1 98.19 58 GLU B O 1
ATOM 1592 N N . ASN B 1 59 ? 0.657 -10.109 -17.844 1 97.25 59 ASN B N 1
ATOM 1593 C CA . ASN B 1 59 ? 0.828 -8.664 -17.719 1 97.25 59 ASN B CA 1
ATOM 1594 C C . ASN B 1 59 ? -0.069 -8.078 -16.641 1 97.25 59 ASN B C 1
ATOM 1596 O O . ASN B 1 59 ? -1.227 -8.477 -16.5 1 97.25 59 ASN B O 1
ATOM 1600 N N . LEU B 1 60 ? 0.512 -7.137 -15.852 1 97.25 60 LEU B N 1
ATOM 1601 C CA . LEU B 1 60 ? -0.359 -6.426 -14.922 1 97.25 60 LEU B CA 1
ATOM 1602 C C . LEU B 1 60 ? -1.53 -5.781 -15.656 1 97.25 60 LEU B C 1
ATOM 1604 O O . LEU B 1 60 ? -1.33 -4.965 -16.562 1 97.25 60 LEU B O 1
ATOM 1608 N N . ARG B 1 61 ? -2.684 -6.156 -15.25 1 95.81 61 ARG B N 1
ATOM 1609 C CA . ARG B 1 61 ? -3.895 -5.578 -15.828 1 95.81 61 ARG B CA 1
ATOM 1610 C C . ARG B 1 61 ? -4.152 -4.18 -15.273 1 95.81 61 ARG B C 1
ATOM 1612 O O . ARG B 1 61 ? -3.971 -3.934 -14.078 1 95.81 61 ARG B O 1
ATOM 1619 N N . SER B 1 62 ? -4.656 -3.348 -16.141 1 93.12 62 SER B N 1
ATOM 1620 C CA . SER B 1 62 ? -4.941 -1.988 -15.695 1 93.12 62 SER B CA 1
ATOM 1621 C C . SER B 1 62 ? -6.078 -1.971 -14.68 1 93.12 62 SER B C 1
ATOM 1623 O O . SER B 1 62 ? -6.148 -1.074 -13.836 1 93.12 62 SER B O 1
ATOM 1625 N N . THR B 1 63 ? -6.922 -2.979 -14.742 1 94.81 63 THR B N 1
ATOM 1626 C CA . THR B 1 63 ? -8.062 -3.08 -13.836 1 94.81 63 THR B CA 1
ATOM 1627 C C . THR B 1 63 ? -7.633 -3.658 -12.484 1 94.81 63 THR B C 1
ATOM 1629 O O . THR B 1 63 ? -8.43 -3.713 -11.547 1 94.81 63 THR B O 1
ATOM 1632 N N . GLY B 1 64 ? -6.387 -4.078 -12.398 1 97.31 64 GLY B N 1
ATOM 1633 C CA . GLY B 1 64 ? -6.004 -4.91 -11.273 1 97.31 64 GLY B CA 1
ATOM 1634 C C . GLY B 1 64 ? -6.625 -6.293 -11.312 1 97.31 64 GLY B C 1
ATOM 1635 O O . GLY B 1 64 ? -7.426 -6.594 -12.195 1 97.31 64 GLY B O 1
ATOM 1636 N N . SER B 1 65 ? -6.199 -7.113 -10.414 1 98.44 65 SER B N 1
ATOM 1637 C CA . SER B 1 65 ? -6.715 -8.477 -10.406 1 98.44 65 SER B CA 1
ATOM 1638 C C . SER B 1 65 ? -6.453 -9.164 -9.07 1 98.44 65 SER B C 1
ATOM 1640 O O . SER B 1 65 ? -5.625 -8.703 -8.289 1 98.44 65 SER B O 1
ATOM 1642 N N . THR B 1 66 ? -7.266 -10.141 -8.844 1 98.38 66 THR B N 1
ATOM 1643 C CA . THR B 1 66 ? -7.02 -11.141 -7.809 1 98.38 66 THR B CA 1
ATOM 1644 C C . THR B 1 66 ? -6.477 -12.43 -8.422 1 98.38 66 THR B C 1
ATOM 1646 O O . THR B 1 66 ? -7.148 -13.07 -9.234 1 98.38 66 THR B O 1
ATOM 1649 N N . VAL B 1 67 ? -5.273 -12.766 -8.039 1 98.94 67 VAL B N 1
ATOM 1650 C CA . VAL B 1 67 ? -4.668 -14 -8.523 1 98.94 67 VAL B CA 1
ATOM 1651 C C . VAL B 1 67 ? -4.789 -15.094 -7.461 1 98.94 67 VAL B C 1
ATOM 1653 O O . VAL B 1 67 ? -4.113 -15.039 -6.43 1 98.94 67 VAL B O 1
ATOM 1656 N N . LYS B 1 68 ? -5.59 -16.094 -7.75 1 98.94 68 LYS B N 1
ATOM 1657 C CA . LYS B 1 68 ? -5.805 -17.188 -6.812 1 98.94 68 LYS B CA 1
ATOM 1658 C C . LYS B 1 68 ? -4.785 -18.312 -7.031 1 98.94 68 LYS B C 1
ATOM 1660 O O . LYS B 1 68 ? -4.445 -18.641 -8.172 1 98.94 68 LYS B O 1
ATOM 1665 N N . ILE B 1 69 ? -4.316 -18.859 -5.953 1 99 69 ILE B N 1
ATOM 1666 C CA . ILE B 1 69 ? -3.322 -19.938 -5.934 1 99 69 ILE B CA 1
ATOM 1667 C C . ILE B 1 69 ? -3.803 -21.062 -5.031 1 99 69 ILE B C 1
ATOM 1669 O O . ILE B 1 69 ? -4.055 -20.859 -3.842 1 99 69 ILE B O 1
ATOM 1673 N N . ALA B 1 70 ? -3.908 -22.203 -5.602 1 98.94 70 ALA B N 1
ATOM 1674 C CA . ALA B 1 70 ? -4.477 -23.312 -4.84 1 98.94 70 ALA B CA 1
ATOM 1675 C C . ALA B 1 70 ? -3.744 -24.625 -5.141 1 98.94 70 ALA B C 1
ATOM 1677 O O . ALA B 1 70 ? -2.938 -24.688 -6.066 1 98.94 70 ALA B O 1
ATOM 1678 N N . LYS B 1 71 ? -4.039 -25.641 -4.336 1 98.75 71 LYS B N 1
ATOM 1679 C CA . LYS B 1 71 ? -3.451 -26.953 -4.547 1 98.75 71 LYS B CA 1
ATOM 1680 C C . LYS B 1 71 ? -4.367 -27.844 -5.391 1 98.75 71 LYS B C 1
ATOM 1682 O O . LYS B 1 71 ? -3.953 -28.906 -5.859 1 98.75 71 LYS B O 1
ATOM 1687 N N . THR B 1 72 ? -5.609 -27.359 -5.629 1 98.56 72 THR B N 1
ATOM 1688 C CA . THR B 1 72 ? -6.559 -28.125 -6.43 1 98.56 72 THR B CA 1
ATOM 1689 C C . THR B 1 72 ? -7.055 -27.297 -7.613 1 98.56 72 THR B C 1
ATOM 1691 O O . THR B 1 72 ? -7.059 -26.062 -7.559 1 98.56 72 THR B O 1
ATOM 1694 N N . ARG B 1 73 ? -7.574 -27.938 -8.625 1 98.56 73 ARG B N 1
ATOM 1695 C CA . ARG B 1 73 ? -8.031 -27.281 -9.852 1 98.56 73 ARG B CA 1
ATOM 1696 C C . ARG B 1 73 ? -9.297 -26.469 -9.602 1 98.56 73 ARG B C 1
ATOM 1698 O O . ARG B 1 73 ? -9.617 -25.562 -10.367 1 98.56 73 ARG B O 1
ATOM 1705 N N . THR B 1 74 ? -10.016 -26.781 -8.539 1 98.62 74 THR B N 1
ATOM 1706 C CA . THR B 1 74 ? -11.266 -26.078 -8.234 1 98.62 74 THR B CA 1
ATOM 1707 C C . THR B 1 74 ? -10.984 -24.781 -7.48 1 98.62 74 THR B C 1
ATOM 1709 O O . THR B 1 74 ? -11.906 -24.031 -7.184 1 98.62 74 THR B O 1
ATOM 1712 N N . LEU B 1 75 ? -9.805 -24.516 -7.172 1 98.56 75 LEU B N 1
ATOM 1713 C CA . LEU B 1 75 ? -9.367 -23.312 -6.461 1 98.56 75 LEU B CA 1
ATOM 1714 C C . LEU B 1 75 ? -10.102 -23.172 -5.133 1 98.56 75 LEU B C 1
ATOM 1716 O O . LEU B 1 75 ? -10.547 -22.078 -4.777 1 98.56 75 LEU B O 1
ATOM 1720 N N . THR B 1 76 ? -10.18 -24.391 -4.469 1 97 76 THR B N 1
ATOM 1721 C CA . THR B 1 76 ? -10.836 -24.406 -3.168 1 97 76 THR B CA 1
ATOM 1722 C C . THR B 1 76 ? -9.922 -23.797 -2.098 1 97 76 THR B C 1
ATOM 1724 O O . THR B 1 76 ? -8.75 -24.172 -1.999 1 97 76 THR B O 1
ATOM 1727 N N . SER B 1 77 ? -10.406 -22.922 -1.244 1 98 77 SER B N 1
ATOM 1728 C CA . SER B 1 77 ? -9.734 -22.266 -0.131 1 98 77 SER B CA 1
ATOM 1729 C C . SER B 1 77 ? -8.383 -21.688 -0.558 1 98 77 SER B C 1
ATOM 1731 O O . SER B 1 77 ? -7.367 -21.938 0.089 1 98 77 SER B O 1
ATOM 1733 N N . PRO B 1 78 ? -8.383 -20.938 -1.62 1 98.88 78 PRO B N 1
ATOM 1734 C CA . PRO B 1 78 ? -7.105 -20.469 -2.172 1 98.88 78 PRO B CA 1
ATOM 1735 C C . PRO B 1 78 ? -6.457 -19.391 -1.318 1 98.88 78 PRO B C 1
ATOM 1737 O O . PRO B 1 78 ? -7.156 -18.609 -0.667 1 98.88 78 PRO B O 1
ATOM 1740 N N . LEU B 1 79 ? -5.098 -19.359 -1.325 1 98.94 79 LEU B N 1
ATOM 1741 C CA . LEU B 1 79 ? -4.344 -18.125 -1.131 1 98.94 79 LEU B CA 1
ATOM 1742 C C . LEU B 1 79 ? -4.496 -17.203 -2.332 1 98.94 79 LEU B C 1
ATOM 1744 O O . LEU B 1 79 ? -4.707 -17.656 -3.455 1 98.94 79 LEU B O 1
ATOM 1748 N N . PHE B 1 80 ? -4.457 -15.867 -2.084 1 98.25 80 PHE B N 1
ATOM 1749 C CA . PHE B 1 80 ? -4.395 -15.039 -3.283 1 98.25 80 PHE B CA 1
ATOM 1750 C C . PHE B 1 80 ? -3.465 -13.852 -3.074 1 98.25 80 PHE B C 1
ATOM 1752 O O . PHE B 1 80 ? -3.223 -13.438 -1.938 1 98.25 80 PHE B O 1
ATOM 1759 N N . PHE B 1 81 ? -2.854 -13.406 -4.188 1 97.62 81 PHE B N 1
ATOM 1760 C CA . PHE B 1 81 ? -2.35 -12.039 -4.125 1 97.62 81 PHE B CA 1
ATOM 1761 C C . PHE B 1 81 ? -3.113 -11.133 -5.082 1 97.62 81 PHE B C 1
ATOM 1763 O O . PHE B 1 81 ? -3.508 -11.562 -6.168 1 97.62 81 PHE B O 1
ATOM 1770 N N . GLY B 1 82 ? -3.463 -10.016 -4.59 1 98.25 82 GLY B N 1
ATOM 1771 C CA . GLY B 1 82 ? -4.105 -8.953 -5.344 1 98.25 82 GLY B CA 1
ATOM 1772 C C . GLY B 1 82 ? -3.152 -7.836 -5.738 1 98.25 82 GLY B C 1
ATOM 1773 O O . GLY B 1 82 ? -2.201 -7.543 -5.012 1 98.25 82 GLY B O 1
ATOM 1774 N N . TYR B 1 83 ? -3.414 -7.262 -6.914 1 98.56 83 TYR B N 1
ATOM 1775 C CA . TYR B 1 83 ? -2.654 -6.07 -7.281 1 98.56 83 TYR B CA 1
ATOM 1776 C C . TYR B 1 83 ? -3.553 -5.035 -7.949 1 98.56 83 TYR B C 1
ATOM 1778 O O . TYR B 1 83 ? -4.555 -5.387 -8.578 1 98.56 83 TYR B O 1
ATOM 1786 N N . SER B 1 84 ? -3.24 -3.814 -7.844 1 97.75 84 SER B N 1
ATOM 1787 C CA . SER B 1 84 ? -3.844 -2.656 -8.492 1 97.75 84 SER B CA 1
ATOM 1788 C C . SER B 1 84 ? -2.799 -1.596 -8.82 1 97.75 84 SER B C 1
ATOM 1790 O O . SER B 1 84 ? -1.63 -1.735 -8.453 1 97.75 84 SER B O 1
ATOM 1792 N N . SER B 1 85 ? -3.213 -0.542 -9.586 1 96.44 85 SER B N 1
ATOM 1793 C CA . SER B 1 85 ? -2.238 0.472 -9.984 1 96.44 85 SER B CA 1
ATOM 1794 C C . SER B 1 85 ? -2.883 1.853 -10.07 1 96.44 85 SER B C 1
ATOM 1796 O O . SER B 1 85 ? -4.098 1.967 -10.242 1 96.44 85 SER B O 1
ATOM 1798 N N . THR B 1 86 ? -2.09 2.848 -9.875 1 95.25 86 THR B N 1
ATOM 1799 C CA . THR B 1 86 ? -2.412 4.23 -10.211 1 95.25 86 THR B CA 1
ATOM 1800 C C . THR B 1 86 ? -1.466 4.766 -11.281 1 95.25 86 THR B C 1
ATOM 1802 O O . THR B 1 86 ? -0.379 4.219 -11.484 1 95.25 86 THR B O 1
ATOM 1805 N N . SER B 1 87 ? -1.937 5.867 -11.945 1 92.81 87 SER B N 1
ATOM 1806 C CA . SER B 1 87 ? -1.079 6.496 -12.945 1 92.81 87 SER B CA 1
ATOM 1807 C C . SER B 1 87 ? -0.472 7.793 -12.414 1 92.81 87 SER B C 1
ATOM 1809 O O . SER B 1 87 ? 0.553 8.258 -12.922 1 92.81 87 SER B O 1
ATOM 1811 N N . LYS B 1 88 ? -1.078 8.406 -11.453 1 89.25 88 LYS B N 1
ATOM 1812 C CA . LYS B 1 88 ? -0.591 9.617 -10.797 1 89.25 88 LYS B CA 1
ATOM 1813 C C . LYS B 1 88 ? -0.88 9.586 -9.297 1 89.25 88 LYS B C 1
ATOM 1815 O O . LYS B 1 88 ? -1.97 9.961 -8.859 1 89.25 88 LYS B O 1
ATOM 1820 N N . PRO B 1 89 ? 0.109 9.141 -8.672 1 92.75 89 PRO B N 1
ATOM 1821 C CA . PRO B 1 89 ? 1.459 8.711 -9.039 1 92.75 89 PRO B CA 1
ATOM 1822 C C . PRO B 1 89 ? 1.473 7.359 -9.75 1 92.75 89 PRO B C 1
ATOM 1824 O O . PRO B 1 89 ? 0.461 6.652 -9.758 1 92.75 89 PRO B O 1
ATOM 1827 N N . ASP B 1 90 ? 2.59 7.086 -10.445 1 95.44 90 ASP B N 1
ATOM 1828 C CA . ASP B 1 90 ? 2.734 5.82 -11.156 1 95.44 90 ASP B CA 1
ATOM 1829 C C . ASP B 1 90 ? 3.195 4.711 -10.219 1 95.44 90 ASP B C 1
ATOM 1831 O O . ASP B 1 90 ? 4.398 4.52 -10.016 1 95.44 90 ASP B O 1
ATOM 1835 N N . TYR B 1 91 ? 2.211 3.939 -9.625 1 96.81 91 TYR B N 1
ATOM 1836 C CA . TYR B 1 91 ? 2.514 2.939 -8.609 1 96.81 91 TYR B CA 1
ATOM 1837 C C . TYR B 1 91 ? 1.737 1.651 -8.867 1 96.81 91 TYR B C 1
ATOM 1839 O O . TYR B 1 91 ? 0.663 1.677 -9.469 1 96.81 91 TYR B O 1
ATOM 1847 N N . VAL B 1 92 ? 2.334 0.536 -8.445 1 98.06 92 VAL B N 1
ATOM 1848 C CA . VAL B 1 92 ? 1.656 -0.747 -8.289 1 98.06 92 VAL B CA 1
ATOM 1849 C C . VAL B 1 92 ? 1.508 -1.08 -6.809 1 98.06 92 VAL B C 1
ATOM 1851 O O . VAL B 1 92 ? 2.441 -0.887 -6.027 1 98.06 92 VAL B O 1
ATOM 1854 N N . TYR B 1 93 ? 0.362 -1.587 -6.43 1 98.56 93 TYR B N 1
ATOM 1855 C CA . TYR B 1 93 ? 0.052 -1.99 -5.062 1 98.56 93 TYR B CA 1
ATOM 1856 C C . TYR B 1 93 ? -0.26 -3.48 -4.988 1 98.56 93 TYR B C 1
ATOM 1858 O O . TYR B 1 93 ? -0.872 -4.039 -5.902 1 98.56 93 TYR B O 1
ATOM 1866 N N . TYR B 1 94 ? 0.122 -4.113 -3.902 1 98.81 94 TYR B N 1
ATOM 1867 C CA . TYR B 1 94 ? -0.005 -5.566 -3.84 1 98.81 94 TYR B CA 1
ATOM 1868 C C . TYR B 1 94 ? -0.334 -6.023 -2.424 1 98.81 94 TYR B C 1
ATOM 1870 O O . TYR B 1 94 ? 0.073 -5.387 -1.449 1 98.81 94 TYR B O 1
ATOM 1878 N N . GLU B 1 95 ? -1.06 -7.121 -2.414 1 98.81 95 GLU B N 1
ATOM 1879 C CA . GLU B 1 95 ? -1.574 -7.727 -1.19 1 98.81 95 GLU B CA 1
ATOM 1880 C C . GLU B 1 95 ? -1.448 -9.25 -1.229 1 98.81 95 GLU B C 1
ATOM 1882 O O . GLU B 1 95 ? -1.704 -9.867 -2.264 1 98.81 95 GLU B O 1
ATOM 1887 N N . PHE B 1 96 ? -0.978 -9.844 -0.122 1 98.94 96 PHE B N 1
ATOM 1888 C CA . PHE B 1 96 ? -0.983 -11.289 0.081 1 98.94 96 PHE B CA 1
ATOM 1889 C C . PHE B 1 96 ? -2.023 -11.688 1.121 1 98.94 96 PHE B C 1
ATOM 1891 O O . PHE B 1 96 ? -1.916 -11.312 2.289 1 98.94 96 PHE B O 1
ATOM 1898 N N . SER B 1 97 ? -3.076 -12.484 0.753 1 98.88 97 SER B N 1
ATOM 1899 C CA . SER B 1 97 ? -4.266 -12.516 1.602 1 98.88 97 SER B CA 1
ATOM 1900 C C . SER B 1 97 ? -4.754 -13.945 1.811 1 98.88 97 SER B C 1
ATOM 1902 O O . SER B 1 97 ? -4.746 -14.75 0.878 1 98.88 97 SER B O 1
ATOM 1904 N N . THR B 1 98 ? -5.234 -14.188 2.977 1 98.81 98 THR B N 1
ATOM 1905 C CA . THR B 1 98 ? -5.789 -15.492 3.326 1 98.81 98 THR B CA 1
ATOM 1906 C C . THR B 1 98 ? -7.309 -15.414 3.463 1 98.81 98 THR B C 1
ATOM 1908 O O . THR B 1 98 ? -7.922 -16.25 4.125 1 98.81 98 THR B O 1
ATOM 1911 N N . GLU B 1 99 ? -7.898 -14.383 2.896 1 98.12 99 GLU B N 1
ATOM 1912 C CA . GLU B 1 99 ? -9.336 -14.148 3.027 1 98.12 99 GLU B CA 1
ATOM 1913 C C . GLU B 1 99 ? -10.133 -15.383 2.627 1 98.12 99 GLU B C 1
ATOM 1915 O O . GLU B 1 99 ? -11.148 -15.703 3.254 1 98.12 99 GLU B O 1
ATOM 1920 N N . TRP B 1 100 ? -9.688 -16.094 1.669 1 98.56 100 TRP B N 1
ATOM 1921 C CA . TRP B 1 100 ? -10.461 -17.234 1.188 1 98.56 100 TRP B CA 1
ATOM 1922 C C . TRP B 1 100 ? -9.758 -18.547 1.514 1 98.56 100 TRP B C 1
ATOM 1924 O O . TRP B 1 100 ? -10.188 -19.625 1.071 1 98.56 100 TRP B O 1
ATOM 1934 N N . GLY B 1 101 ? -8.648 -18.516 2.162 1 98.69 101 GLY B N 1
ATOM 1935 C CA . GLY B 1 101 ? -7.914 -19.703 2.553 1 98.69 101 GLY B CA 1
ATOM 1936 C C . GLY B 1 101 ? -6.422 -19.594 2.295 1 98.69 101 GLY B C 1
ATOM 1937 O O . GLY B 1 101 ? -5.941 -18.547 1.851 1 98.69 101 GLY B O 1
ATOM 1938 N N . ASN B 1 102 ? -5.68 -20.578 2.656 1 98.88 102 ASN B N 1
ATOM 1939 C CA . ASN B 1 102 ? -4.238 -20.688 2.449 1 98.88 102 ASN B CA 1
ATOM 1940 C C . ASN B 1 102 ? -3.768 -22.141 2.557 1 98.88 102 ASN B C 1
ATOM 1942 O O . ASN B 1 102 ? -3.352 -22.578 3.629 1 98.88 102 ASN B O 1
ATOM 1946 N N . PRO B 1 103 ? -3.775 -22.859 1.462 1 98.81 103 PRO B N 1
ATOM 1947 C CA . PRO B 1 103 ? -3.311 -24.25 1.524 1 98.81 103 PRO B CA 1
ATOM 1948 C C . PRO B 1 103 ? -1.799 -24.359 1.708 1 98.81 103 PRO B C 1
ATOM 1950 O O . PRO B 1 103 ? -1.27 -25.469 1.87 1 98.81 103 PRO B O 1
ATOM 1953 N N . PHE B 1 104 ? -1.082 -23.172 1.772 1 98.88 104 PHE B N 1
ATOM 1954 C CA . PHE B 1 104 ? 0.372 -23.141 1.885 1 98.88 104 PHE B CA 1
ATOM 1955 C C . PHE B 1 104 ? 0.799 -22.609 3.244 1 98.88 104 PHE B C 1
ATOM 1957 O O . PHE B 1 104 ? 1.934 -22.156 3.408 1 98.88 104 PHE B O 1
ATOM 1964 N N . ALA B 1 105 ? -0.07 -22.609 4.223 1 98.69 105 ALA B N 1
ATOM 1965 C CA . ALA B 1 105 ? 0.147 -21.953 5.508 1 98.69 105 ALA B CA 1
ATOM 1966 C C . ALA B 1 105 ? 1.353 -22.547 6.234 1 98.69 105 ALA B C 1
ATOM 1968 O O . ALA B 1 105 ? 2.033 -21.859 6.992 1 98.69 105 ALA B O 1
ATOM 1969 N N . LYS B 1 106 ? 1.647 -23.766 6.004 1 98.62 106 LYS B N 1
ATOM 1970 C CA . LYS B 1 106 ? 2.734 -24.438 6.707 1 98.62 106 LYS B CA 1
ATOM 1971 C C . LYS B 1 106 ? 4.066 -24.234 5.992 1 98.62 106 LYS B C 1
ATOM 1973 O O . LYS B 1 106 ? 5.098 -24.75 6.422 1 98.62 106 LYS B O 1
ATOM 1978 N N . GLU B 1 107 ? 4.035 -23.547 4.871 1 98.88 107 GLU B N 1
ATOM 1979 C CA . GLU B 1 107 ? 5.223 -23.281 4.07 1 98.88 107 GLU B CA 1
ATOM 1980 C C . GLU B 1 107 ? 5.66 -21.812 4.219 1 98.88 107 GLU B C 1
ATOM 1982 O O . GLU B 1 107 ? 4.93 -21 4.781 1 98.88 107 GLU B O 1
ATOM 1987 N N . ARG B 1 108 ? 6.898 -21.516 3.773 1 98.94 108 ARG B N 1
ATOM 1988 C CA . ARG B 1 108 ? 7.309 -20.125 3.594 1 98.94 108 ARG B CA 1
ATOM 1989 C C . ARG B 1 108 ? 6.809 -19.578 2.262 1 98.94 108 ARG B C 1
ATOM 1991 O O . ARG B 1 108 ? 7.023 -20.188 1.213 1 98.94 108 ARG B O 1
ATOM 1998 N N . ASN B 1 109 ? 6.133 -18.531 2.227 1 98.94 109 ASN B N 1
ATOM 1999 C CA . ASN B 1 109 ? 5.609 -17.859 1.035 1 98.94 109 ASN B CA 1
ATOM 2000 C C . ASN B 1 109 ? 6.047 -16.406 0.96 1 98.94 109 ASN B C 1
ATOM 2002 O O . ASN B 1 109 ? 6.105 -15.719 1.979 1 98.94 109 ASN B O 1
ATOM 2006 N N . ILE B 1 110 ? 6.398 -15.945 -0.239 1 98.94 110 ILE B N 1
ATOM 2007 C CA . ILE B 1 110 ? 6.926 -14.602 -0.424 1 98.94 110 ILE B CA 1
ATOM 2008 C C . ILE B 1 110 ? 6.121 -13.875 -1.496 1 98.94 110 ILE B C 1
ATOM 2010 O O . ILE B 1 110 ? 5.785 -14.453 -2.531 1 98.94 110 ILE B O 1
ATOM 2014 N N . LEU B 1 111 ? 5.715 -12.656 -1.291 1 98.94 111 LEU B N 1
ATOM 2015 C CA . LEU B 1 111 ? 5.234 -11.711 -2.295 1 98.94 111 LEU B CA 1
ATOM 2016 C C . LEU B 1 111 ? 6.109 -10.461 -2.332 1 98.94 111 LEU B C 1
ATOM 2018 O O . LEU B 1 111 ? 6.195 -9.727 -1.346 1 98.94 111 LEU B O 1
ATOM 2022 N N . SER B 1 112 ? 6.762 -10.188 -3.535 1 98.56 112 SER B N 1
ATOM 2023 C CA . SER B 1 112 ? 7.793 -9.156 -3.562 1 98.56 112 SER B CA 1
ATOM 2024 C C . SER B 1 112 ? 7.867 -8.492 -4.934 1 98.56 112 SER B C 1
ATOM 2026 O O . SER B 1 112 ? 7.789 -9.164 -5.961 1 98.56 112 SER B O 1
ATOM 2028 N N . PRO B 1 113 ? 8.023 -7.188 -4.91 1 98 113 PRO B N 1
ATOM 2029 C CA . PRO B 1 113 ? 8.336 -6.504 -6.172 1 98 113 PRO B CA 1
ATOM 2030 C C . PRO B 1 113 ? 9.836 -6.41 -6.438 1 98 113 PRO B C 1
ATOM 2032 O O . PRO B 1 113 ? 10.25 -5.812 -7.434 1 98 113 PRO B O 1
ATOM 2035 N N . GLY B 1 114 ? 10.688 -6.93 -5.633 1 95.44 114 GLY B N 1
ATOM 2036 C CA . GLY B 1 114 ? 12.125 -6.777 -5.754 1 95.44 114 GLY B CA 1
ATOM 2037 C C . GLY B 1 114 ? 12.695 -5.738 -4.805 1 95.44 114 GLY B C 1
ATOM 2038 O O . GLY B 1 114 ? 12.023 -5.32 -3.859 1 95.44 114 GLY B O 1
ATOM 2039 N N . ALA B 1 115 ? 13.984 -5.379 -5.012 1 95.5 115 ALA B N 1
ATOM 2040 C CA . ALA B 1 115 ? 14.695 -4.473 -4.109 1 95.5 115 ALA B CA 1
ATOM 2041 C C . ALA B 1 115 ? 14.086 -3.074 -4.148 1 95.5 115 ALA B C 1
ATOM 2043 O O . ALA B 1 115 ? 13.617 -2.623 -5.195 1 95.5 115 ALA B O 1
ATOM 2044 N N . GLY B 1 116 ? 14.102 -2.434 -3.018 1 97.31 116 GLY B N 1
ATOM 2045 C CA . GLY B 1 116 ? 13.719 -1.031 -2.949 1 97.31 116 GLY B CA 1
ATOM 2046 C C . GLY B 1 116 ? 12.289 -0.825 -2.475 1 97.31 116 GLY B C 1
ATOM 2047 O O . GLY B 1 116 ? 11.859 0.311 -2.256 1 97.31 116 GLY B O 1
ATOM 2048 N N . CYS B 1 117 ? 11.602 -1.99 -2.244 1 98.44 117 CYS B N 1
ATOM 2049 C CA . CYS B 1 117 ? 10.227 -1.889 -1.769 1 98.44 117 CYS B CA 1
ATOM 2050 C C . CYS B 1 117 ? 9.938 -2.947 -0.711 1 98.44 117 CYS B C 1
ATOM 2052 O O . CYS B 1 117 ? 10.695 -3.904 -0.559 1 98.44 117 CYS B O 1
ATOM 2054 N N . GLU B 1 118 ? 8.812 -2.742 0.012 1 98.44 118 GLU B N 1
ATOM 2055 C CA . GLU B 1 118 ? 8.398 -3.695 1.037 1 98.44 118 GLU B CA 1
ATOM 2056 C C . GLU B 1 118 ? 7.957 -5.016 0.417 1 98.44 118 GLU B C 1
ATOM 2058 O O . GLU B 1 118 ? 7.414 -5.039 -0.69 1 98.44 118 GLU B O 1
ATOM 2063 N N . LYS B 1 119 ? 8.203 -6.137 1.167 1 98.75 119 LYS B N 1
AT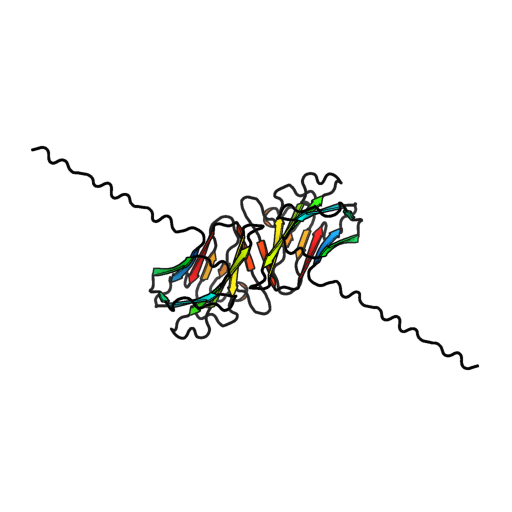OM 2064 C CA . LYS B 1 119 ? 7.773 -7.469 0.742 1 98.75 119 LYS B CA 1
ATOM 2065 C C . LYS B 1 119 ? 7.035 -8.195 1.863 1 98.75 119 LYS B C 1
ATOM 2067 O O . LYS B 1 119 ? 7.141 -7.816 3.031 1 98.75 119 LYS B O 1
ATOM 2072 N N . PHE B 1 120 ? 6.199 -9.156 1.447 1 98.88 120 PHE B N 1
ATOM 2073 C CA . PHE B 1 120 ? 5.762 -10.219 2.348 1 98.88 120 PHE B CA 1
ATOM 2074 C C . PHE B 1 120 ? 6.746 -11.383 2.336 1 98.88 120 PHE B C 1
ATOM 2076 O O . PHE B 1 120 ? 7.016 -11.961 1.284 1 98.88 120 PHE B O 1
ATOM 2083 N N . ASP B 1 121 ? 7.359 -11.602 3.4 1 98.88 121 ASP B N 1
ATOM 2084 C CA . ASP B 1 121 ? 8.133 -12.812 3.629 1 98.88 121 ASP B CA 1
ATOM 2085 C C . ASP B 1 121 ? 7.57 -13.617 4.797 1 98.88 121 ASP B C 1
ATOM 2087 O O . ASP B 1 121 ? 7.941 -13.391 5.953 1 98.88 121 ASP B O 1
ATOM 2091 N N . CYS B 1 122 ? 6.641 -14.523 4.461 1 98.94 122 CYS B N 1
ATOM 2092 C CA . CYS B 1 122 ? 5.789 -15.172 5.453 1 98.94 122 CYS B CA 1
ATOM 2093 C C . CYS B 1 122 ? 6.363 -16.516 5.871 1 98.94 122 CYS B C 1
ATOM 2095 O O . CYS B 1 122 ? 6.363 -17.469 5.086 1 98.94 122 CYS B O 1
ATOM 2097 N N . ALA B 1 123 ? 6.781 -16.531 7.129 1 98.81 123 ALA B N 1
ATOM 2098 C CA . ALA B 1 123 ? 7.27 -17.797 7.688 1 98.81 123 ALA B CA 1
ATOM 2099 C C . ALA B 1 123 ? 6.137 -18.797 7.84 1 98.81 123 ALA B C 1
ATOM 2101 O O . ALA B 1 123 ? 4.961 -18.422 7.836 1 98.81 123 ALA B O 1
ATOM 2102 N N . PRO B 1 124 ? 6.539 -20.125 7.93 1 98.81 124 PRO B N 1
ATOM 2103 C CA . PRO B 1 124 ? 5.504 -21.125 8.188 1 98.81 124 PRO B CA 1
ATOM 2104 C C . PRO B 1 124 ? 4.602 -20.75 9.359 1 98.81 124 PRO B C 1
ATOM 2106 O O . PRO B 1 124 ? 5.094 -20.375 10.43 1 98.81 124 PRO B O 1
ATOM 2109 N N . ASN B 1 125 ? 3.34 -20.766 9.141 1 98.69 125 ASN B N 1
ATOM 2110 C CA . ASN B 1 125 ? 2.289 -20.594 10.141 1 98.69 125 ASN B CA 1
ATOM 2111 C C . ASN B 1 125 ? 2.252 -19.172 10.68 1 98.69 125 ASN B C 1
ATOM 2113 O O . ASN B 1 125 ? 1.66 -18.906 11.727 1 98.69 125 ASN B O 1
ATOM 2117 N N . ALA B 1 126 ? 2.893 -18.234 9.969 1 98.44 126 ALA B N 1
ATOM 2118 C CA . ALA B 1 126 ? 2.846 -16.844 10.367 1 98.44 126 ALA B CA 1
ATOM 2119 C C . ALA B 1 126 ? 1.586 -16.156 9.844 1 98.44 126 ALA B C 1
ATOM 2121 O O . ALA B 1 126 ? 1.659 -15.305 8.953 1 98.44 126 ALA B O 1
ATOM 2122 N N . ALA B 1 127 ? 0.474 -16.375 10.5 1 97.81 127 ALA B N 1
ATOM 2123 C CA . ALA B 1 127 ? -0.83 -15.891 10.047 1 97.81 127 ALA B CA 1
ATOM 2124 C C . ALA B 1 127 ? -0.86 -14.367 9.969 1 97.81 127 ALA B C 1
ATOM 2126 O O . ALA B 1 127 ? -1.527 -13.797 9.109 1 97.81 127 ALA B O 1
ATOM 2127 N N . SER B 1 128 ? -0.084 -13.758 10.797 1 97.94 128 SER B N 1
ATOM 2128 C CA . SER B 1 128 ? -0.116 -12.297 10.891 1 97.94 128 SER B CA 1
ATOM 2129 C C . SER B 1 128 ? 0.601 -11.648 9.711 1 97.94 128 SER B C 1
ATOM 2131 O O . SER B 1 128 ? 0.515 -10.438 9.523 1 97.94 128 SER B O 1
ATOM 2133 N N . CYS B 1 129 ? 1.276 -12.406 8.961 1 98.75 129 CYS B N 1
ATOM 2134 C CA . CYS B 1 129 ? 2.006 -11.914 7.801 1 98.75 129 CYS B CA 1
ATOM 2135 C C . CYS B 1 129 ? 1.051 -11.539 6.672 1 98.75 129 CYS B C 1
ATOM 2137 O O . CYS B 1 129 ? 1.363 -10.68 5.848 1 98.75 129 CYS B O 1
ATOM 2139 N N . TYR B 1 130 ? -0.146 -12.156 6.676 1 98.88 130 TYR B N 1
ATOM 2140 C CA . TYR B 1 130 ? -1.089 -12.039 5.566 1 98.88 130 TYR B CA 1
ATOM 2141 C C . TYR B 1 130 ? -2.203 -11.055 5.902 1 98.88 130 TYR B C 1
ATOM 2143 O O . TYR B 1 130 ? -2.529 -10.852 7.074 1 98.88 130 TYR B O 1
ATOM 2151 N N . SER B 1 131 ? -2.711 -10.453 4.863 1 98.75 131 SER B N 1
ATOM 2152 C CA . SER B 1 131 ? -3.959 -9.711 5.02 1 98.75 131 SER B CA 1
ATOM 2153 C C . SER B 1 131 ? -5.109 -10.641 5.402 1 98.75 131 SER B C 1
ATOM 2155 O O . SER B 1 131 ? -5.188 -11.773 4.926 1 98.75 131 SER B O 1
ATOM 2157 N N . THR B 1 132 ? -5.922 -10.188 6.234 1 98.31 132 THR B N 1
ATOM 2158 C CA . THR B 1 132 ? -7.211 -10.781 6.582 1 98.31 132 THR B CA 1
ATOM 2159 C C . THR B 1 132 ? -8.328 -9.758 6.457 1 98.31 132 THR B C 1
ATOM 2161 O O . THR B 1 132 ? -8.07 -8.57 6.273 1 98.31 132 THR B O 1
ATOM 2164 N N . PRO B 1 133 ? -9.539 -10.258 6.531 1 96.81 133 PRO B N 1
ATOM 2165 C CA . PRO B 1 133 ? -10.625 -9.273 6.492 1 96.81 133 PRO B CA 1
ATOM 2166 C C . PRO B 1 133 ? -10.523 -8.234 7.605 1 96.81 133 PRO B C 1
ATOM 2168 O O . PRO B 1 133 ? -10.906 -7.078 7.414 1 96.81 133 PRO B O 1
ATOM 2171 N N . SER B 1 134 ? -9.883 -8.523 8.719 1 97.25 134 SER B N 1
ATOM 2172 C CA . SER B 1 134 ? -9.867 -7.617 9.867 1 97.25 134 SER B CA 1
ATOM 2173 C C . SER B 1 134 ? -8.578 -6.809 9.922 1 97.25 134 SER B C 1
ATOM 2175 O O . SER B 1 134 ? -8.492 -5.82 10.656 1 97.25 134 SER B O 1
ATOM 2177 N N . MET B 1 135 ? -7.613 -7.234 9.242 1 98.12 135 MET B N 1
ATOM 2178 C CA . MET B 1 135 ? -6.328 -6.543 9.227 1 98.12 135 MET B CA 1
ATOM 2179 C C . MET B 1 135 ? -5.707 -6.578 7.836 1 98.12 135 MET B C 1
ATOM 2181 O O . MET B 1 135 ? -5.016 -7.535 7.48 1 98.12 135 MET B O 1
ATOM 2185 N N . LYS B 1 136 ? -5.852 -5.406 7.164 1 98.44 136 LYS B N 1
ATOM 2186 C CA . LYS B 1 136 ? -5.336 -5.309 5.801 1 98.44 136 LYS B CA 1
ATOM 2187 C C . LYS B 1 136 ? -3.861 -4.914 5.797 1 98.44 136 LYS B C 1
ATOM 2189 O O . LYS B 1 136 ? -3.457 -3.996 6.516 1 98.44 136 LYS B O 1
ATOM 2194 N N . LYS B 1 137 ? -3.113 -5.668 5.039 1 98.62 137 LYS B N 1
ATOM 2195 C CA . LYS B 1 137 ? -1.706 -5.391 4.762 1 98.62 137 LYS B CA 1
ATOM 2196 C C . LYS B 1 137 ? -1.454 -5.266 3.262 1 98.62 137 LYS B C 1
ATOM 2198 O O . LYS B 1 137 ? -1.347 -6.27 2.559 1 98.62 137 LYS B O 1
ATOM 2203 N N . VAL B 1 138 ? -1.332 -4.055 2.824 1 98.75 138 VAL B N 1
ATOM 2204 C CA . VAL B 1 138 ? -1.138 -3.734 1.413 1 98.75 138 VAL B CA 1
ATOM 2205 C C . VAL B 1 138 ? 0.109 -2.869 1.245 1 98.75 138 VAL B C 1
ATOM 2207 O O . VAL B 1 138 ? 0.308 -1.905 1.989 1 98.75 138 VAL B O 1
ATOM 2210 N N . TYR B 1 139 ? 0.954 -3.23 0.315 1 98.81 139 TYR B N 1
ATOM 2211 C CA . TYR B 1 139 ? 2.174 -2.482 0.03 1 98.81 139 TYR B CA 1
ATOM 2212 C C . TYR B 1 139 ? 2.133 -1.889 -1.372 1 98.81 139 TYR B C 1
ATOM 2214 O O . TYR B 1 139 ? 1.301 -2.277 -2.195 1 98.81 139 TYR B O 1
ATOM 2222 N N . GLY B 1 140 ? 2.994 -0.927 -1.605 1 98.31 140 GLY B N 1
ATOM 2223 C CA . GLY B 1 140 ? 3.107 -0.309 -2.916 1 98.31 140 GLY B CA 1
ATOM 2224 C C . GLY B 1 140 ? 4.543 -0.091 -3.352 1 98.31 140 GLY B C 1
ATOM 2225 O O . GLY B 1 140 ? 5.441 0.019 -2.514 1 98.31 140 GLY B O 1
ATOM 2226 N N . CYS B 1 141 ? 4.715 -0.036 -4.668 1 98.44 141 CYS B N 1
ATOM 2227 C CA . CYS B 1 141 ? 6.016 0.176 -5.293 1 98.44 141 CYS B CA 1
ATOM 2228 C C . CYS B 1 141 ? 5.875 0.965 -6.59 1 98.44 141 CYS B C 1
ATOM 2230 O O . CYS B 1 141 ? 4.945 0.736 -7.363 1 98.44 141 CYS B O 1
ATOM 2232 N N . PRO B 1 142 ? 6.789 1.878 -6.848 1 97.06 142 PRO B N 1
ATOM 2233 C CA . PRO B 1 142 ? 6.707 2.617 -8.109 1 97.06 142 PRO B CA 1
ATOM 2234 C C . PRO B 1 142 ? 6.742 1.705 -9.336 1 97.06 142 PRO B C 1
ATOM 2236 O O . PRO B 1 142 ? 7.48 0.715 -9.352 1 97.06 142 PRO B O 1
ATOM 2239 N N . SER B 1 143 ? 5.918 2.135 -10.281 1 95.5 143 SER B N 1
ATOM 2240 C CA . SER B 1 143 ? 5.926 1.471 -11.578 1 95.5 143 SER B CA 1
ATOM 2241 C C . SER B 1 143 ? 7.094 1.95 -12.438 1 95.5 143 SER B C 1
ATOM 2243 O O . SER B 1 143 ? 7.504 3.109 -12.344 1 95.5 143 SER B O 1
ATOM 2245 N N . PRO B 1 144 ? 7.68 0.999 -13.383 1 95.62 144 PRO B N 1
ATOM 2246 C CA . PRO B 1 144 ? 7.297 -0.394 -13.625 1 95.62 144 PRO B CA 1
ATOM 2247 C C . PRO B 1 144 ? 7.891 -1.356 -12.594 1 95.62 144 PRO B C 1
ATOM 2249 O O . PRO B 1 144 ? 8.945 -1.076 -12.016 1 95.62 144 PRO B O 1
ATOM 2252 N N . VAL B 1 145 ? 7.156 -2.389 -12.328 1 96.44 145 VAL B N 1
ATOM 2253 C CA . VAL B 1 145 ? 7.676 -3.408 -11.422 1 96.44 145 VAL B CA 1
ATOM 2254 C C . VAL B 1 145 ? 7.09 -4.77 -11.789 1 96.44 145 VAL B C 1
ATOM 2256 O O . VAL B 1 145 ? 5.992 -4.852 -12.344 1 96.44 145 VAL B O 1
ATOM 2259 N N . ASN B 1 146 ? 7.832 -5.816 -11.562 1 97.94 146 ASN B N 1
ATOM 2260 C CA . ASN B 1 146 ? 7.301 -7.176 -11.5 1 97.94 146 ASN B CA 1
ATOM 2261 C C . ASN B 1 146 ? 6.969 -7.586 -10.07 1 97.94 146 ASN B C 1
ATOM 2263 O O . ASN B 1 146 ? 7.77 -7.371 -9.156 1 97.94 146 ASN B O 1
ATOM 2267 N N . VAL B 1 147 ? 5.809 -8.141 -9.906 1 98.62 147 VAL B N 1
ATOM 2268 C CA . VAL B 1 147 ? 5.426 -8.648 -8.594 1 98.62 147 VAL B CA 1
ATOM 2269 C C . VAL B 1 147 ? 5.504 -10.172 -8.578 1 98.62 147 VAL B C 1
ATOM 2271 O O . VAL B 1 147 ? 4.777 -10.844 -9.312 1 98.62 147 VAL B O 1
ATOM 2274 N N . TYR B 1 148 ? 6.336 -10.758 -7.645 1 98.5 148 TYR B N 1
ATOM 2275 C CA . TYR B 1 148 ? 6.578 -12.195 -7.566 1 98.5 148 TYR B CA 1
ATOM 2276 C C . TYR B 1 148 ? 5.926 -12.797 -6.328 1 98.5 148 TYR B C 1
ATOM 2278 O O . TYR B 1 148 ? 6.281 -12.445 -5.199 1 98.5 148 TYR B O 1
ATOM 2286 N N . ALA B 1 149 ? 5.016 -13.688 -6.641 1 98.94 149 ALA B N 1
ATOM 2287 C CA . ALA B 1 149 ? 4.539 -14.555 -5.566 1 98.94 149 ALA B CA 1
ATOM 2288 C C . ALA B 1 149 ? 5.211 -15.922 -5.629 1 98.94 149 ALA B C 1
ATOM 2290 O O . ALA B 1 149 ? 5.066 -16.656 -6.617 1 98.94 149 ALA B O 1
ATOM 2291 N N . ARG B 1 150 ? 5.945 -16.219 -4.566 1 98.88 150 ARG B N 1
ATOM 2292 C CA . ARG B 1 150 ? 6.598 -17.516 -4.457 1 98.88 150 ARG B CA 1
ATOM 2293 C C . ARG B 1 150 ? 5.98 -18.344 -3.336 1 98.88 150 ARG B C 1
ATOM 2295 O O . ARG B 1 150 ? 5.996 -17.938 -2.174 1 98.88 150 ARG B O 1
ATOM 2302 N N . VAL B 1 151 ? 5.387 -19.562 -3.715 1 98.94 151 VAL B N 1
ATOM 2303 C CA . VAL B 1 151 ? 4.828 -20.438 -2.678 1 98.94 151 VAL B CA 1
ATOM 2304 C C . VAL B 1 151 ? 5.766 -21.609 -2.428 1 98.94 151 VAL B C 1
ATOM 2306 O O . VAL B 1 151 ? 6.383 -22.125 -3.361 1 98.94 151 VAL B O 1
ATOM 2309 N N . CYS B 1 152 ? 5.906 -22.031 -1.099 1 98.88 152 CYS B N 1
ATOM 2310 C CA . CYS B 1 152 ? 6.836 -23.062 -0.646 1 98.88 152 CYS B CA 1
ATOM 2311 C C . CYS B 1 152 ? 8.281 -22.641 -0.865 1 98.88 152 CYS B C 1
ATOM 2313 O O . CYS B 1 152 ? 9.117 -23.438 -1.28 1 98.88 152 CYS B O 1
ATOM 2315 N N . ALA B 1 153 ? 8.477 -21.328 -0.645 1 98.62 153 ALA B N 1
ATOM 2316 C CA . ALA B 1 153 ? 9.812 -20.781 -0.872 1 98.62 153 ALA B CA 1
ATOM 2317 C C . ALA B 1 153 ? 10.844 -21.469 0.015 1 98.62 153 ALA B C 1
ATOM 2319 O O . ALA B 1 153 ? 10.562 -21.797 1.169 1 98.62 153 ALA B O 1
ATOM 2320 N N . LYS B 1 154 ? 12 -21.703 -0.515 1 90.81 154 LYS B N 1
ATOM 2321 C CA . LYS B 1 154 ? 13.078 -22.375 0.204 1 90.81 154 LYS B CA 1
ATOM 2322 C C . LYS B 1 154 ? 13.914 -21.359 0.999 1 90.81 154 LYS B C 1
ATOM 2324 O O . LYS B 1 154 ? 13.992 -20.188 0.637 1 90.81 154 LYS B O 1
#